Protein AF-W4VCB2-F1 (afdb_monomer_lite)

Sequence (272 aa):
MGNRLSDILKKWAQGALELLLFFPVVFAIGILLLPDFYVWFWIGSLLVSYLVGIIEGYFLRNGKKLLCVLSGLFISGVAAYAFAGINFKLIIIYAIYLLVLYRGILYTKLPLNKVFPETAYWYGFWIYFIAYFVFNFVHKLEPYVPLVSWMGVVIVAVYIFHANTLLIKSMVYSTNKKFISVSVIRHNRIAISVIFSIIFALSGISKLKHVSLWAAGSLLKLPGRLQILTDGGFLAGIIRRNFDGLPEDTSPAVHFPKIFNIIVITIICIAF

Foldseek 3Di:
DVVVVLLLLLQLLLLVLLCLLCVLVLLVLLLVQFDPVCSVVLSVVLSVLLSLLLVLLVVVVVVPVVVSVVVQLVVLQVSLCVTRNPDPSSVVSSVSSSVSSPLSSVSSVDPPCVSCPLVSLVVSLVSLVVSLVVLCVDPSSVVCSVVSVVSSLLSVLVNVLVVVVVVVVVVCVVVVPPDDDPVVNVVVNVVSVVVSVVVVVVVVVVVVVVVVVVVVVVVVCVVVVVVVVVDDCVVVPPVPPPDDDDDDDDDPDPPPPPVVVVVSVVSSVSND

pLDDT: mean 74.39, std 20.52, range [30.34, 96.75]

Radius of gyration: 25.88 Å; chains: 1; bounding box: 46×49×86 Å

Organism: NCBI:txid1294263

Structure (mmCIF, N/CA/C/O backbone):
data_AF-W4VCB2-F1
#
_entry.id   AF-W4VCB2-F1
#
loop_
_atom_site.group_PDB
_atom_site.id
_atom_site.type_symbol
_atom_site.label_atom_id
_atom_site.label_alt_id
_atom_site.label_comp_id
_atom_site.label_asym_id
_atom_site.label_entity_id
_atom_site.label_seq_id
_atom_site.pdbx_PDB_ins_code
_atom_site.Cartn_x
_atom_site.Cartn_y
_atom_site.Cartn_z
_atom_site.occupancy
_atom_site.B_iso_or_equiv
_atom_site.auth_seq_id
_atom_site.auth_comp_id
_atom_site.auth_asym_id
_atom_site.auth_atom_id
_atom_site.pdbx_PDB_model_num
ATOM 1 N N . MET A 1 1 ? -21.950 -13.601 13.711 1.00 46.75 1 MET A N 1
ATOM 2 C CA . MET A 1 1 ? -20.865 -13.698 12.700 1.00 46.75 1 MET A CA 1
ATOM 3 C C . MET A 1 1 ? -20.652 -12.397 11.910 1.00 46.75 1 MET A C 1
ATOM 5 O O . MET A 1 1 ? -19.497 -12.062 11.670 1.00 46.75 1 MET A O 1
ATOM 9 N N . GLY A 1 2 ? -21.703 -11.620 11.593 1.00 54.66 2 GLY A N 1
ATOM 10 C CA . GLY A 1 2 ? -21.612 -10.372 10.803 1.00 54.66 2 GLY A CA 1
ATOM 11 C C . GLY A 1 2 ? -20.629 -9.296 11.303 1.00 54.66 2 GLY A C 1
ATOM 12 O O . GLY A 1 2 ? -20.003 -8.628 10.488 1.00 54.66 2 GLY A O 1
ATOM 13 N N . ASN A 1 3 ? -20.389 -9.191 12.618 1.00 76.62 3 ASN A N 1
ATOM 14 C CA . ASN A 1 3 ? -19.433 -8.214 13.168 1.00 76.62 3 ASN A CA 1
ATOM 15 C C . ASN A 1 3 ? -17.956 -8.547 12.891 1.00 76.62 3 ASN A C 1
ATOM 17 O O . ASN A 1 3 ? -17.121 -7.653 12.947 1.00 76.62 3 ASN A O 1
ATOM 21 N N . ARG A 1 4 ? -17.605 -9.815 12.612 1.00 82.12 4 ARG A N 1
ATOM 22 C CA . ARG A 1 4 ? -16.205 -10.194 12.331 1.00 82.12 4 ARG A CA 1
ATOM 23 C C . ARG A 1 4 ? -15.824 -9.930 10.881 1.00 82.12 4 ARG A C 1
ATOM 25 O O . ARG A 1 4 ? -14.728 -9.450 10.630 1.00 82.12 4 ARG A O 1
ATOM 32 N N . LEU A 1 5 ? -16.731 -10.212 9.944 1.00 86.62 5 LEU A N 1
ATOM 33 C CA . LEU A 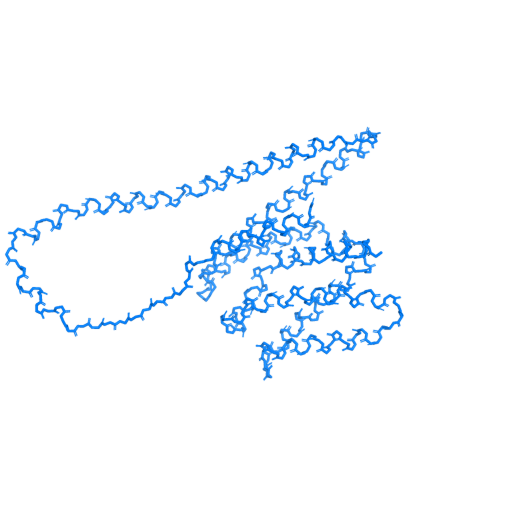1 5 ? -16.484 -9.973 8.523 1.00 86.62 5 LEU A CA 1
ATOM 34 C C . LEU A 1 5 ? -16.312 -8.477 8.242 1.00 86.62 5 LEU A C 1
ATOM 36 O O . LEU A 1 5 ? -15.370 -8.087 7.563 1.00 86.62 5 LEU A O 1
ATOM 40 N N . SER A 1 6 ? -17.172 -7.635 8.821 1.00 87.56 6 SER A N 1
ATOM 41 C CA . SER A 1 6 ? -17.056 -6.183 8.666 1.00 87.56 6 SER A CA 1
ATOM 42 C C . SER A 1 6 ? -15.777 -5.618 9.296 1.00 87.56 6 SER A C 1
ATOM 44 O O . SER A 1 6 ? -15.183 -4.705 8.731 1.00 87.56 6 SER A O 1
ATOM 46 N N . ASP A 1 7 ? -15.309 -6.173 10.418 1.00 88.94 7 ASP A N 1
ATOM 47 C CA . ASP A 1 7 ? -14.028 -5.796 11.035 1.00 88.94 7 ASP A CA 1
ATOM 48 C C . ASP A 1 7 ? -12.825 -6.203 10.164 1.00 88.94 7 ASP A C 1
ATOM 50 O O . ASP A 1 7 ? -11.922 -5.397 9.941 1.00 88.94 7 ASP A O 1
ATOM 54 N N . ILE A 1 8 ? -12.840 -7.418 9.599 1.00 91.25 8 ILE A N 1
ATOM 55 C CA . ILE A 1 8 ? -11.809 -7.882 8.656 1.00 91.25 8 ILE A CA 1
ATOM 56 C C . ILE A 1 8 ? -11.774 -6.985 7.417 1.00 91.25 8 ILE A C 1
ATOM 58 O O . ILE A 1 8 ? -10.699 -6.539 7.030 1.00 91.25 8 ILE A O 1
ATOM 62 N N . LEU A 1 9 ? -12.932 -6.676 6.827 1.00 91.50 9 LEU A N 1
ATOM 63 C CA . LEU A 1 9 ? -13.018 -5.825 5.637 1.00 91.50 9 LEU A CA 1
ATOM 64 C C . LEU A 1 9 ? -12.499 -4.410 5.903 1.00 91.50 9 LEU A C 1
ATOM 66 O O . LEU A 1 9 ? -11.749 -3.882 5.088 1.00 91.50 9 LEU A O 1
ATOM 70 N N . LYS A 1 10 ? -12.820 -3.819 7.060 1.00 90.00 10 LYS A N 1
ATOM 71 C CA . LYS A 1 10 ? -12.286 -2.505 7.456 1.00 90.00 10 LYS A CA 1
ATOM 72 C C . LYS A 1 10 ? -10.764 -2.521 7.584 1.00 90.00 10 LYS A C 1
ATOM 74 O O . LYS A 1 10 ? -10.095 -1.623 7.083 1.00 90.00 10 LYS A O 1
ATOM 79 N N . LYS A 1 11 ? -10.205 -3.551 8.223 1.00 91.62 11 LYS A N 1
ATOM 80 C CA . LYS A 1 11 ? -8.748 -3.718 8.365 1.00 91.62 11 LYS A CA 1
ATOM 81 C C . LYS A 1 11 ? -8.067 -3.989 7.029 1.00 91.62 11 LYS A C 1
ATOM 83 O O . LYS A 1 11 ? -6.976 -3.488 6.785 1.00 91.62 11 LYS A O 1
ATOM 88 N N . TRP A 1 12 ? -8.718 -4.743 6.151 1.00 93.19 12 TRP A N 1
ATOM 89 C CA . TRP A 1 12 ? -8.202 -5.028 4.820 1.00 93.19 12 TRP A CA 1
ATOM 90 C C . TRP A 1 12 ? -8.210 -3.784 3.927 1.00 93.19 12 TRP A C 1
ATOM 92 O O . TRP A 1 12 ? -7.209 -3.506 3.276 1.00 93.19 12 TRP A O 1
ATOM 102 N N . ALA A 1 13 ? -9.270 -2.972 3.978 1.00 91.12 13 ALA A N 1
ATOM 103 C CA . ALA A 1 13 ? -9.315 -1.670 3.313 1.00 91.12 13 ALA A CA 1
ATOM 104 C C . ALA A 1 13 ? -8.233 -0.716 3.844 1.00 91.12 13 ALA A C 1
ATOM 106 O O . ALA A 1 13 ? -7.607 -0.002 3.065 1.00 91.12 13 ALA A O 1
ATOM 107 N N . GLN A 1 14 ? -7.949 -0.754 5.150 1.00 90.94 14 GLN A N 1
ATOM 108 C CA . GLN A 1 14 ? -6.830 -0.011 5.729 1.00 90.94 14 GLN A CA 1
ATOM 109 C C . GLN A 1 14 ? -5.475 -0.499 5.190 1.00 90.94 14 GLN A C 1
ATOM 111 O O . GLN A 1 14 ? -4.626 0.323 4.857 1.00 90.94 14 GLN A O 1
ATOM 116 N N . GLY A 1 15 ? -5.281 -1.814 5.048 1.00 92.56 15 GLY A N 1
ATOM 117 C CA . GLY A 1 15 ? -4.097 -2.384 4.397 1.00 92.56 15 GLY A CA 1
ATOM 118 C C . GLY A 1 15 ? -3.977 -1.973 2.925 1.00 92.56 15 GLY A C 1
ATOM 119 O O . GLY A 1 15 ? -2.888 -1.642 2.467 1.00 92.56 15 GLY A O 1
ATOM 120 N N . ALA A 1 16 ? -5.096 -1.904 2.198 1.00 93.38 16 ALA A N 1
ATOM 121 C CA . ALA A 1 16 ? -5.130 -1.390 0.828 1.00 93.38 16 ALA A CA 1
ATOM 122 C C . ALA A 1 16 ? -4.722 0.089 0.759 1.00 93.38 16 ALA A C 1
ATOM 124 O O . ALA A 1 16 ? -3.981 0.485 -0.136 1.00 93.38 16 ALA A O 1
ATOM 125 N N . LEU A 1 17 ? -5.171 0.897 1.721 1.00 92.69 17 LEU A N 1
ATOM 126 C CA . LEU A 1 17 ? -4.801 2.306 1.838 1.00 92.69 17 LEU A CA 1
ATOM 127 C C . LEU A 1 17 ? -3.316 2.473 2.181 1.00 92.69 17 LEU A C 1
ATOM 129 O O . LEU A 1 17 ? -2.656 3.328 1.600 1.00 92.69 17 LEU A O 1
ATOM 133 N N . GLU A 1 18 ? -2.768 1.643 3.071 1.00 94.19 18 GLU A N 1
ATOM 134 C CA . GLU A 1 18 ? -1.331 1.618 3.362 1.00 94.19 18 GLU A CA 1
ATOM 135 C C . GLU A 1 18 ? -0.528 1.235 2.109 1.00 94.19 18 GLU A C 1
ATOM 137 O O . GLU A 1 18 ? 0.421 1.931 1.751 1.00 94.19 18 GLU A O 1
ATOM 142 N N . LEU A 1 19 ? -0.949 0.201 1.376 1.00 94.44 19 LEU A N 1
ATOM 143 C CA . LEU A 1 19 ? -0.313 -0.185 0.116 1.00 94.44 19 LEU A CA 1
ATOM 144 C C . LEU A 1 19 ? -0.399 0.930 -0.937 1.00 94.44 19 LEU A C 1
ATOM 146 O O . LEU A 1 19 ? 0.569 1.155 -1.657 1.00 94.44 19 LEU A O 1
ATOM 150 N N . LEU A 1 20 ? -1.517 1.660 -0.998 1.00 94.12 20 LEU A N 1
ATOM 151 C CA . LEU A 1 20 ? -1.681 2.828 -1.865 1.00 94.12 20 LEU A CA 1
ATOM 152 C C . LEU A 1 20 ? -0.745 3.973 -1.453 1.00 94.12 20 LEU A C 1
ATOM 154 O O . LEU A 1 20 ? -0.168 4.639 -2.309 1.00 94.12 20 LEU A O 1
ATOM 158 N N . LEU A 1 21 ? -0.553 4.193 -0.154 1.00 93.62 21 LEU A N 1
ATOM 159 C CA . LEU A 1 21 ? 0.351 5.214 0.375 1.00 93.62 21 LEU A CA 1
ATOM 160 C C . LEU A 1 21 ? 1.813 4.932 -0.013 1.00 93.62 21 LEU A C 1
ATOM 162 O O . LEU A 1 21 ? 2.542 5.842 -0.400 1.00 93.62 21 LEU A O 1
ATOM 166 N N . PHE A 1 22 ? 2.224 3.664 0.049 1.00 95.00 22 PHE A N 1
ATOM 167 C CA . PHE A 1 22 ? 3.564 3.207 -0.334 1.00 95.00 22 PHE A CA 1
ATOM 168 C C . PHE A 1 22 ? 3.659 2.751 -1.798 1.00 95.00 22 PHE A C 1
ATOM 170 O O . PHE A 1 22 ? 4.704 2.245 -2.218 1.00 95.00 22 PHE A O 1
ATOM 177 N N . PHE A 1 23 ? 2.601 2.956 -2.588 1.00 95.31 23 PHE A N 1
ATOM 178 C CA . PHE A 1 23 ? 2.495 2.457 -3.957 1.00 95.31 23 PHE A CA 1
ATOM 179 C C . PHE A 1 23 ? 3.692 2.830 -4.834 1.00 95.31 23 PHE A C 1
ATOM 181 O O . PHE A 1 23 ? 4.210 1.925 -5.477 1.00 95.31 23 PHE A O 1
ATOM 188 N N . PRO A 1 24 ? 4.209 4.076 -4.852 1.00 95.69 24 PRO A N 1
ATOM 189 C CA . PRO A 1 24 ? 5.309 4.424 -5.751 1.00 95.69 24 PRO A CA 1
ATOM 190 C C . PRO A 1 24 ? 6.584 3.618 -5.475 1.00 95.69 24 PRO A C 1
ATOM 192 O O . PRO A 1 24 ? 7.280 3.220 -6.404 1.00 95.69 24 PRO A O 1
ATOM 195 N N . VAL A 1 25 ? 6.865 3.335 -4.199 1.00 96.06 25 VAL A N 1
ATOM 196 C CA . VAL A 1 25 ? 8.044 2.565 -3.775 1.00 96.06 25 VAL A CA 1
ATOM 197 C C . VAL A 1 25 ? 7.865 1.099 -4.124 1.00 96.06 25 VAL A C 1
ATOM 199 O O . VAL A 1 25 ? 8.734 0.503 -4.757 1.00 96.06 25 VAL A O 1
ATOM 202 N N . VAL A 1 26 ? 6.724 0.525 -3.739 1.00 95.69 26 VAL A N 1
ATOM 203 C CA . VAL A 1 26 ? 6.399 -0.871 -4.038 1.00 95.69 26 VAL A CA 1
ATOM 204 C C . VAL A 1 26 ? 6.427 -1.070 -5.550 1.00 95.69 26 VAL A C 1
ATOM 206 O O . VAL A 1 26 ? 7.170 -1.905 -6.048 1.00 95.69 26 VAL A O 1
ATOM 209 N N . PHE A 1 27 ? 5.727 -0.232 -6.304 1.00 95.38 27 PHE A N 1
ATOM 210 C CA . PHE A 1 27 ? 5.652 -0.324 -7.754 1.00 95.38 27 PHE A CA 1
ATOM 211 C C . PHE A 1 27 ? 7.016 -0.192 -8.442 1.00 95.38 27 PHE A C 1
ATOM 213 O O . PHE A 1 27 ? 7.321 -0.993 -9.325 1.00 95.38 27 PHE A O 1
ATOM 220 N N . ALA A 1 28 ? 7.873 0.733 -7.994 1.00 95.25 28 ALA A N 1
ATOM 221 C CA . ALA A 1 28 ? 9.240 0.847 -8.500 1.00 95.25 28 ALA A CA 1
ATOM 222 C C . ALA A 1 28 ? 10.048 -0.440 -8.271 1.00 95.25 28 ALA A C 1
ATOM 224 O O . ALA A 1 28 ? 10.709 -0.920 -9.190 1.00 95.25 28 ALA A O 1
ATOM 225 N N . ILE A 1 29 ? 9.961 -1.041 -7.079 1.00 95.00 29 ILE A N 1
ATOM 226 C CA . ILE A 1 29 ? 10.619 -2.324 -6.781 1.00 95.00 29 ILE A CA 1
ATOM 227 C C . ILE A 1 29 ? 10.104 -3.420 -7.721 1.00 95.00 29 ILE A C 1
ATOM 229 O O . ILE A 1 29 ? 10.902 -4.187 -8.260 1.00 95.00 29 ILE A O 1
ATOM 233 N N . GLY A 1 30 ? 8.792 -3.465 -7.962 1.00 94.25 30 GLY A N 1
ATOM 234 C CA . GLY A 1 30 ? 8.171 -4.397 -8.900 1.00 94.25 30 GLY A CA 1
ATOM 235 C C . GLY A 1 30 ? 8.747 -4.270 -10.308 1.00 94.25 30 GLY A C 1
ATOM 236 O O . GLY A 1 30 ? 9.241 -5.254 -10.845 1.00 94.25 30 GLY A O 1
ATOM 237 N N . ILE A 1 31 ? 8.768 -3.062 -10.875 1.00 94.31 31 ILE A N 1
ATOM 238 C CA . ILE A 1 31 ? 9.294 -2.808 -12.230 1.00 94.31 31 ILE A CA 1
ATOM 239 C C . ILE A 1 31 ? 10.796 -3.117 -12.331 1.00 94.31 31 ILE A C 1
ATOM 241 O O . ILE A 1 31 ? 11.288 -3.572 -13.367 1.00 94.31 31 ILE A O 1
ATOM 245 N N . LEU A 1 32 ? 11.571 -2.851 -11.278 1.00 93.19 32 LEU A N 1
ATOM 246 C CA . LEU A 1 32 ? 13.019 -3.065 -11.300 1.00 93.19 32 LEU A CA 1
ATOM 247 C C . LEU A 1 32 ? 13.400 -4.540 -11.127 1.00 93.19 32 LEU A C 1
ATOM 249 O O . LEU A 1 32 ? 14.373 -4.993 -11.734 1.00 93.19 32 LEU A O 1
ATOM 253 N N . LEU A 1 33 ? 12.652 -5.298 -10.322 1.00 93.62 33 LEU A N 1
ATOM 254 C CA . LEU A 1 33 ? 12.989 -6.684 -9.996 1.00 93.62 33 LEU A CA 1
ATOM 255 C C . LEU A 1 33 ? 12.247 -7.708 -10.858 1.00 93.62 33 LEU A C 1
ATOM 257 O O . LEU A 1 33 ? 12.833 -8.745 -11.184 1.00 93.62 33 LEU A O 1
ATOM 261 N N . LEU A 1 34 ? 11.001 -7.444 -11.237 1.00 92.81 34 LEU A N 1
ATOM 262 C CA . LEU A 1 34 ? 10.134 -8.396 -11.928 1.00 92.81 34 LEU A CA 1
ATOM 263 C C . LEU A 1 34 ? 9.981 -8.052 -13.417 1.00 92.81 34 LEU A C 1
ATOM 265 O O . LEU A 1 34 ? 10.160 -6.899 -13.808 1.00 92.81 34 LEU A O 1
ATOM 269 N N . PRO A 1 35 ? 9.650 -9.041 -14.265 1.00 89.69 35 PRO A N 1
ATOM 270 C CA . PRO A 1 35 ? 9.205 -8.769 -15.628 1.00 89.69 35 PRO A CA 1
ATOM 271 C C . PRO A 1 35 ? 7.878 -7.994 -15.621 1.00 89.69 35 PRO A C 1
ATOM 273 O O . PRO A 1 35 ? 7.018 -8.262 -14.777 1.00 89.69 35 PRO A O 1
ATOM 276 N N . ASP A 1 36 ? 7.688 -7.090 -16.587 1.00 84.56 36 ASP A N 1
ATOM 277 C CA . ASP A 1 36 ? 6.589 -6.107 -16.604 1.00 84.56 36 ASP A CA 1
ATOM 278 C C . ASP A 1 36 ? 5.191 -6.736 -16.450 1.00 84.56 36 ASP A C 1
ATOM 280 O O . ASP A 1 36 ? 4.330 -6.201 -15.751 1.00 84.56 36 ASP A O 1
ATOM 284 N N . PHE A 1 37 ? 4.981 -7.927 -17.021 1.00 85.12 37 PHE A N 1
ATOM 285 C CA . PHE A 1 37 ? 3.715 -8.660 -16.925 1.00 85.12 37 PHE A CA 1
ATOM 286 C C . PHE A 1 37 ? 3.334 -9.049 -15.484 1.00 85.12 37 PHE A C 1
ATOM 288 O O . PHE A 1 37 ? 2.157 -9.045 -15.123 1.00 85.12 37 PHE A O 1
ATOM 295 N N . TYR A 1 38 ? 4.314 -9.362 -14.632 1.00 91.94 38 TYR A N 1
ATOM 296 C CA . TYR A 1 38 ? 4.066 -9.886 -13.286 1.00 91.94 38 TYR A CA 1
ATOM 297 C C . TYR A 1 38 ? 3.860 -8.803 -12.226 1.00 91.94 38 TYR A C 1
ATOM 299 O O . TYR A 1 38 ? 3.400 -9.116 -11.128 1.00 91.94 38 TYR A O 1
ATOM 307 N N . VAL A 1 39 ? 4.159 -7.536 -12.528 1.00 93.31 39 VAL A N 1
ATOM 308 C CA . VAL A 1 39 ? 4.128 -6.442 -11.542 1.00 93.31 39 VAL A CA 1
ATOM 309 C C . VAL A 1 39 ? 2.731 -6.262 -10.942 1.00 93.31 39 VAL A C 1
ATOM 311 O O . VAL A 1 39 ? 2.586 -6.120 -9.729 1.00 93.31 39 VAL A O 1
ATOM 314 N N . TRP A 1 40 ? 1.687 -6.332 -11.768 1.00 93.12 40 TRP A N 1
ATOM 315 C CA . TRP A 1 40 ? 0.303 -6.196 -11.307 1.00 93.12 40 TRP A CA 1
ATOM 316 C C . TRP A 1 40 ? -0.156 -7.377 -10.456 1.00 93.12 40 TRP A C 1
ATOM 318 O O . TRP A 1 40 ? -0.794 -7.177 -9.421 1.00 93.12 40 TRP A O 1
ATOM 328 N N . PHE A 1 41 ? 0.211 -8.599 -10.852 1.00 95.00 41 PHE A N 1
ATOM 329 C CA . PHE A 1 41 ? -0.056 -9.798 -10.058 1.00 95.00 41 PHE A CA 1
ATOM 330 C C . PHE A 1 41 ? 0.660 -9.746 -8.712 1.00 95.00 41 PHE A C 1
ATOM 332 O O . PHE A 1 41 ? 0.082 -10.142 -7.704 1.00 95.00 41 PHE A O 1
ATOM 339 N N . TRP A 1 42 ? 1.875 -9.200 -8.685 1.00 95.44 42 TRP A N 1
ATOM 340 C CA . TRP A 1 42 ? 2.645 -9.008 -7.466 1.00 95.44 42 TRP A CA 1
ATOM 341 C C . TRP A 1 42 ? 2.025 -7.954 -6.537 1.00 95.44 42 TRP A C 1
ATOM 343 O O . TRP A 1 42 ? 1.890 -8.191 -5.342 1.00 95.44 42 TRP A O 1
ATOM 353 N N . ILE A 1 43 ? 1.553 -6.815 -7.050 1.00 94.88 43 ILE A N 1
ATOM 354 C CA . ILE A 1 43 ? 0.813 -5.849 -6.214 1.00 94.88 43 ILE A CA 1
ATOM 355 C C . ILE A 1 43 ? -0.476 -6.480 -5.669 1.00 94.88 43 ILE A C 1
ATOM 357 O O . ILE A 1 43 ? -0.796 -6.330 -4.487 1.00 94.88 43 ILE A O 1
ATOM 361 N N . GLY A 1 44 ? -1.208 -7.205 -6.518 1.00 95.44 44 GLY A N 1
ATOM 362 C CA . GLY A 1 44 ? -2.425 -7.908 -6.123 1.00 95.44 44 GLY A CA 1
ATOM 363 C C . GLY A 1 44 ? -2.170 -8.943 -5.027 1.00 95.44 44 GLY A C 1
ATOM 364 O O . GLY A 1 44 ? -2.923 -9.012 -4.056 1.00 95.44 44 GLY A O 1
ATOM 365 N N . SER A 1 45 ? -1.080 -9.705 -5.122 1.00 96.12 45 SER A N 1
ATOM 366 C CA . SER A 1 45 ? -0.724 -10.690 -4.103 1.00 96.12 45 SER A CA 1
ATOM 367 C C . SER A 1 45 ? -0.297 -10.047 -2.787 1.00 96.12 45 SER A C 1
ATOM 369 O O . SER A 1 45 ? -0.642 -10.597 -1.746 1.00 96.12 45 SER A O 1
ATOM 371 N N . LEU A 1 46 ? 0.345 -8.871 -2.780 1.00 96.12 46 LEU A N 1
ATOM 372 C CA . LEU A 1 46 ? 0.613 -8.133 -1.534 1.00 96.12 46 LEU A CA 1
ATOM 373 C C . LEU A 1 46 ? -0.689 -7.774 -0.801 1.00 96.12 46 LEU A C 1
ATOM 375 O O . LEU A 1 46 ? -0.778 -7.909 0.421 1.00 96.12 46 LEU A O 1
ATOM 379 N N . LEU A 1 47 ? -1.730 -7.376 -1.536 1.00 95.75 47 LEU A N 1
ATOM 380 C CA . LEU A 1 47 ? -3.041 -7.099 -0.947 1.00 95.75 47 LEU A CA 1
ATOM 381 C C . LEU A 1 47 ? -3.695 -8.366 -0.365 1.00 95.75 47 LEU A C 1
ATOM 383 O O . LEU A 1 47 ? -4.345 -8.309 0.684 1.00 95.75 47 LEU A O 1
ATOM 387 N N . VAL A 1 48 ? -3.497 -9.519 -1.007 1.00 95.88 48 VAL A N 1
ATOM 388 C CA . VAL A 1 48 ? -3.921 -10.822 -0.470 1.00 95.88 48 VAL A CA 1
ATOM 389 C C . VAL A 1 48 ? -3.098 -11.195 0.767 1.00 95.88 48 VAL A C 1
ATOM 391 O O . VAL A 1 48 ? -3.662 -11.668 1.750 1.00 95.88 48 VAL A O 1
ATOM 394 N N . SER A 1 49 ? -1.794 -10.918 0.789 1.00 95.38 49 SER A N 1
ATOM 395 C CA . SER A 1 49 ? -0.934 -11.160 1.954 1.00 95.38 49 SER A CA 1
ATOM 396 C C . SER A 1 49 ? -1.348 -10.336 3.173 1.00 95.38 49 SER A C 1
ATOM 398 O O . SER A 1 49 ? -1.299 -10.851 4.289 1.00 95.38 49 SER A O 1
ATOM 400 N N . TYR A 1 50 ? -1.842 -9.107 2.985 1.00 94.94 50 TYR A N 1
ATOM 401 C CA . TYR A 1 50 ? -2.487 -8.347 4.062 1.00 94.94 50 TYR A CA 1
ATOM 402 C C . TYR A 1 50 ? -3.693 -9.093 4.642 1.00 94.94 50 TYR A C 1
ATOM 404 O O . TYR A 1 50 ? -3.819 -9.201 5.862 1.00 94.94 50 TYR A O 1
ATOM 412 N N . LEU A 1 51 ? -4.570 -9.625 3.784 1.00 94.88 51 LEU A N 1
ATOM 413 C CA . LEU A 1 51 ? -5.748 -10.381 4.215 1.00 94.88 51 LEU A CA 1
ATOM 414 C C . LEU A 1 51 ? -5.351 -11.647 4.984 1.00 94.88 51 LEU A C 1
ATOM 416 O O . LEU A 1 51 ? -5.904 -11.916 6.050 1.00 94.88 51 LEU A O 1
ATOM 420 N N . VAL A 1 52 ? -4.361 -12.384 4.479 1.00 95.06 52 VAL A N 1
ATOM 421 C CA . VAL A 1 52 ? -3.798 -13.567 5.144 1.00 95.06 52 VAL A CA 1
ATOM 422 C C . VAL A 1 52 ? -3.242 -13.192 6.517 1.00 95.06 52 VAL A C 1
ATOM 424 O O . VAL A 1 52 ? -3.620 -13.813 7.506 1.00 95.06 52 VAL A O 1
ATOM 427 N N . GLY A 1 53 ? -2.437 -12.130 6.610 1.00 94.38 53 GLY A N 1
ATOM 428 C CA . GLY A 1 53 ? -1.892 -11.650 7.881 1.00 94.38 53 GLY A CA 1
ATOM 429 C C . GLY A 1 53 ? -2.978 -11.235 8.879 1.00 94.38 53 GLY A C 1
ATOM 430 O O . GLY A 1 53 ? -2.883 -11.544 10.066 1.00 94.38 53 GLY A O 1
ATOM 431 N N . ILE A 1 54 ? -4.060 -10.600 8.418 1.00 93.38 54 ILE A N 1
ATOM 432 C CA . ILE A 1 54 ? -5.218 -10.279 9.268 1.00 93.38 54 ILE A CA 1
ATOM 433 C C . ILE A 1 54 ? -5.863 -11.568 9.795 1.00 93.38 54 ILE A C 1
ATOM 435 O O . ILE A 1 54 ? -6.127 -11.675 10.993 1.00 93.38 54 ILE A O 1
ATOM 439 N N . ILE A 1 55 ? -6.089 -12.564 8.935 1.00 92.31 55 ILE A N 1
ATOM 440 C CA . ILE A 1 55 ? -6.673 -13.858 9.315 1.00 92.31 55 ILE A CA 1
ATOM 441 C C . ILE A 1 55 ? -5.778 -14.579 10.335 1.00 92.31 55 ILE A C 1
ATOM 443 O O . ILE A 1 55 ? -6.257 -14.975 11.403 1.00 92.31 55 ILE A O 1
ATOM 447 N N . GLU A 1 56 ? -4.476 -14.682 10.068 1.00 91.50 56 GLU A N 1
ATOM 448 C CA . GLU A 1 56 ? -3.487 -15.244 10.997 1.00 91.50 56 GLU A CA 1
ATOM 449 C C . GLU A 1 56 ? -3.458 -14.482 12.324 1.00 91.50 56 GLU A C 1
ATOM 451 O O . GLU A 1 56 ? -3.372 -15.084 13.396 1.00 91.50 56 GLU A O 1
ATOM 456 N N . GLY A 1 57 ? -3.624 -13.161 12.284 1.00 89.88 57 GLY A N 1
ATOM 457 C CA . GLY A 1 57 ? -3.739 -12.312 13.460 1.00 89.88 57 GLY A CA 1
ATOM 458 C C . GLY A 1 57 ? -4.892 -12.701 14.392 1.00 89.88 57 GLY A C 1
ATOM 459 O O . GLY A 1 57 ? -4.750 -12.563 15.610 1.00 89.88 57 GLY A O 1
ATOM 460 N N . TYR A 1 58 ? -6.012 -13.213 13.871 1.00 88.25 58 TYR A N 1
ATOM 461 C CA . TYR A 1 58 ? -7.091 -13.757 14.706 1.00 88.25 58 TYR A CA 1
ATOM 462 C C . TYR A 1 58 ? -6.740 -15.136 15.270 1.00 88.25 58 TYR A C 1
ATOM 464 O O . TYR A 1 58 ? -7.028 -15.402 16.438 1.00 88.25 58 TYR A O 1
ATOM 472 N N . PHE A 1 59 ? -6.083 -15.999 14.491 1.00 85.75 59 PHE A N 1
ATOM 473 C CA . PHE A 1 59 ? -5.644 -17.318 14.962 1.00 85.75 59 PHE A CA 1
ATOM 474 C C . PHE A 1 59 ? -4.555 -17.232 16.040 1.00 85.75 59 PHE A C 1
ATOM 476 O O . PHE A 1 59 ? -4.576 -18.004 17.000 1.00 85.75 59 PHE A O 1
ATOM 483 N N . LEU A 1 60 ? -3.666 -16.240 15.953 1.00 83.56 60 LEU A N 1
ATOM 484 C CA . LEU A 1 60 ? -2.640 -15.934 16.955 1.00 83.56 60 LEU A CA 1
ATOM 485 C C . LEU A 1 60 ? -3.228 -15.641 18.337 1.00 83.56 60 LEU A C 1
ATOM 487 O O . LEU A 1 60 ? -2.614 -15.968 19.356 1.00 83.56 60 LEU A O 1
ATOM 491 N N . ARG A 1 61 ? -4.424 -15.047 18.382 1.00 75.44 61 ARG A N 1
ATOM 492 C CA . ARG A 1 61 ? -5.139 -14.766 19.631 1.00 75.44 61 ARG A CA 1
ATOM 493 C C . ARG A 1 61 ? -5.618 -16.043 20.326 1.00 75.44 61 ARG A C 1
ATOM 495 O O . ARG A 1 61 ? -5.746 -16.045 21.544 1.00 75.44 61 ARG A O 1
ATOM 502 N N . ASN A 1 62 ? -5.789 -17.134 19.579 1.00 76.56 62 ASN A N 1
ATOM 503 C CA . ASN A 1 62 ? -6.216 -18.440 20.091 1.00 76.56 62 ASN A CA 1
ATOM 504 C C . ASN A 1 62 ? -5.043 -19.310 20.598 1.00 76.56 62 ASN A C 1
ATOM 506 O O . ASN A 1 62 ? -5.190 -20.521 20.727 1.00 76.56 62 ASN A O 1
ATOM 510 N N . GLY A 1 63 ? -3.862 -18.727 20.842 1.00 76.50 63 GLY A N 1
ATOM 511 C CA . GLY A 1 63 ? -2.724 -19.413 21.474 1.00 76.50 63 GLY A CA 1
ATOM 512 C C . GLY A 1 63 ? -1.812 -20.209 20.531 1.00 76.50 63 GLY A C 1
ATOM 513 O O . GLY A 1 63 ? -0.726 -20.614 20.940 1.00 76.50 63 GLY A O 1
ATOM 514 N N . LYS A 1 64 ? -2.164 -20.368 19.249 1.00 83.06 64 LYS A N 1
ATOM 515 C CA . LYS A 1 64 ? -1.373 -21.120 18.249 1.00 83.06 64 LYS A CA 1
ATOM 516 C C . LYS A 1 64 ? -0.230 -20.293 17.637 1.00 83.06 64 LYS A C 1
ATOM 518 O O . LYS A 1 64 ? -0.121 -20.172 16.418 1.00 83.06 64 LYS A O 1
ATOM 523 N N . LYS A 1 65 ? 0.620 -19.696 18.482 1.00 85.25 65 LYS A N 1
ATOM 524 C CA . LYS A 1 65 ? 1.647 -18.727 18.051 1.00 85.25 65 LYS A CA 1
ATOM 525 C C . LYS A 1 65 ? 2.674 -19.312 17.087 1.00 85.25 65 LYS A C 1
ATOM 527 O O . LYS A 1 65 ? 2.924 -18.709 16.050 1.00 85.25 65 LYS A O 1
ATOM 532 N N . LEU A 1 66 ? 3.220 -20.485 17.407 1.00 85.25 66 LEU A N 1
ATOM 533 C CA . LEU A 1 66 ? 4.241 -21.129 16.581 1.00 85.25 66 LEU A CA 1
ATOM 534 C C . LEU A 1 66 ? 3.702 -21.485 15.189 1.00 85.25 66 LEU A C 1
ATOM 536 O O . LEU A 1 66 ? 4.348 -21.187 14.192 1.00 85.25 66 LEU A O 1
ATOM 540 N N . LEU A 1 67 ? 2.489 -22.045 15.124 1.00 86.62 67 LEU A N 1
ATOM 541 C CA . LEU A 1 67 ? 1.861 -22.433 13.860 1.00 86.62 67 LEU A CA 1
ATOM 542 C C . LEU A 1 67 ? 1.648 -21.228 12.935 1.00 86.62 67 LEU A C 1
ATOM 544 O O . LEU A 1 67 ? 1.928 -21.335 11.750 1.00 86.62 67 LEU A O 1
ATOM 548 N N . CYS A 1 68 ? 1.218 -20.085 13.479 1.00 86.81 68 CYS A N 1
ATOM 549 C CA . CYS A 1 68 ? 1.010 -18.872 12.683 1.00 86.81 68 CYS A CA 1
ATOM 550 C C . CYS A 1 68 ? 2.328 -18.258 12.186 1.00 86.81 68 CYS A C 1
ATOM 552 O O . CYS A 1 68 ? 2.383 -17.708 11.095 1.00 86.81 68 CYS A O 1
ATOM 554 N N . VAL A 1 69 ? 3.408 -18.343 12.972 1.00 88.31 69 VAL A N 1
ATOM 555 C CA . VAL A 1 69 ? 4.729 -17.874 12.519 1.00 88.31 69 VAL A CA 1
ATOM 556 C C . VAL A 1 69 ? 5.257 -18.772 11.401 1.00 88.31 69 VAL A C 1
ATOM 558 O O . VAL A 1 69 ? 5.729 -18.269 10.385 1.00 88.31 69 VAL A O 1
ATOM 561 N N . LEU A 1 70 ? 5.144 -20.094 11.558 1.00 92.06 70 LEU A N 1
ATOM 562 C CA . LEU A 1 70 ? 5.577 -21.050 10.538 1.00 92.06 70 LEU A CA 1
ATOM 563 C C . LEU A 1 70 ? 4.745 -20.934 9.255 1.00 92.06 70 LEU A C 1
ATOM 565 O O . LEU A 1 70 ? 5.321 -20.949 8.169 1.00 92.06 70 LEU A O 1
ATOM 569 N N . SER A 1 71 ? 3.422 -20.762 9.359 1.00 92.31 71 SER A N 1
ATOM 570 C CA . SER A 1 71 ? 2.567 -20.537 8.190 1.00 92.31 71 SER A CA 1
ATOM 571 C C . SER A 1 71 ? 2.895 -19.219 7.496 1.00 92.31 71 SER A C 1
ATOM 573 O O . SER A 1 71 ? 3.046 -19.216 6.279 1.00 92.31 71 SER A O 1
ATOM 575 N N . GLY A 1 72 ? 3.112 -18.132 8.241 1.00 91.56 72 GLY A N 1
ATOM 576 C CA . GLY A 1 72 ? 3.463 -16.836 7.662 1.00 91.56 72 GLY A CA 1
ATOM 577 C C . GLY A 1 72 ? 4.807 -16.847 6.924 1.00 91.56 72 GLY A C 1
ATOM 578 O O . GLY A 1 72 ? 4.910 -16.296 5.823 1.00 91.56 72 GLY A O 1
ATOM 579 N N . LEU A 1 73 ? 5.820 -17.528 7.479 1.00 94.38 73 LEU A N 1
ATOM 580 C CA . LEU A 1 73 ? 7.113 -17.750 6.815 1.00 94.38 73 LEU A CA 1
ATOM 581 C C . LEU A 1 73 ? 6.939 -18.587 5.543 1.00 94.38 73 LEU A C 1
ATOM 583 O O . LEU A 1 73 ? 7.437 -18.214 4.483 1.00 94.38 73 LEU A O 1
ATOM 587 N N . PHE A 1 74 ? 6.188 -19.687 5.630 1.00 95.94 74 PHE A N 1
ATOM 588 C CA . PHE A 1 74 ? 5.955 -20.574 4.495 1.00 95.94 74 PHE A CA 1
ATOM 589 C C . PHE A 1 74 ? 5.194 -19.871 3.363 1.00 95.94 74 PHE A C 1
ATOM 591 O O . PHE A 1 74 ? 5.652 -19.876 2.224 1.00 95.94 74 PHE A O 1
ATOM 598 N N . ILE A 1 75 ? 4.078 -19.202 3.669 1.00 94.88 75 ILE A N 1
ATOM 599 C CA . ILE A 1 75 ? 3.250 -18.485 2.688 1.00 94.88 75 ILE A CA 1
ATOM 600 C C . ILE A 1 75 ? 4.052 -17.368 2.017 1.00 94.88 75 ILE A C 1
ATOM 602 O O . ILE A 1 75 ? 4.038 -17.259 0.792 1.00 94.88 75 ILE A O 1
ATOM 606 N N . SER A 1 76 ? 4.792 -16.572 2.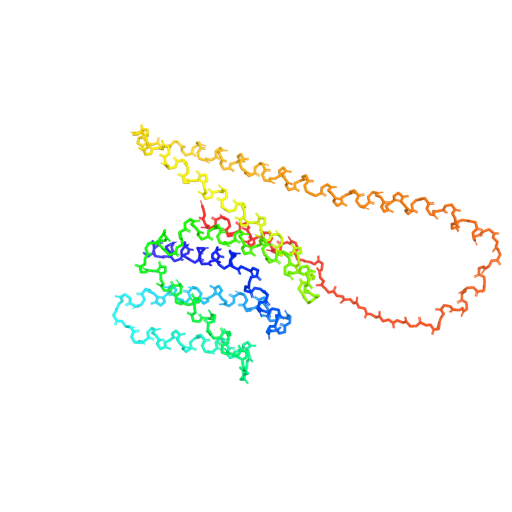795 1.00 95.25 76 SER A N 1
ATOM 607 C CA . SER A 1 76 ? 5.655 -15.521 2.241 1.00 95.25 76 SER A CA 1
ATOM 608 C C . SER A 1 76 ? 6.751 -16.106 1.351 1.00 95.25 76 SER A C 1
ATOM 610 O O . SER A 1 76 ? 7.077 -15.524 0.319 1.00 95.25 76 SER A O 1
ATOM 612 N N . GLY A 1 77 ? 7.301 -17.268 1.720 1.00 95.19 77 GLY A N 1
ATOM 613 C CA . GLY A 1 77 ? 8.370 -17.945 0.986 1.00 95.19 77 GLY A CA 1
ATOM 614 C C . GLY A 1 77 ? 7.887 -18.484 -0.350 1.00 95.19 77 GLY A C 1
ATOM 615 O O . GLY A 1 77 ? 8.502 -18.217 -1.380 1.00 95.19 77 GLY A O 1
ATOM 616 N N . VAL A 1 78 ? 6.740 -19.166 -0.347 1.00 96.38 78 VAL A N 1
ATOM 617 C CA . VAL A 1 78 ? 6.081 -19.665 -1.560 1.00 96.38 78 VAL A CA 1
ATOM 618 C C . VAL A 1 78 ? 5.708 -18.507 -2.484 1.00 96.38 78 VAL A C 1
ATOM 620 O O . VAL A 1 78 ? 6.001 -18.561 -3.677 1.00 96.38 78 VAL A O 1
ATOM 623 N N . ALA A 1 79 ? 5.123 -17.433 -1.943 1.00 94.75 79 ALA A N 1
ATOM 624 C CA . ALA A 1 79 ? 4.775 -16.256 -2.731 1.00 94.75 79 ALA A CA 1
ATOM 625 C C . ALA A 1 79 ? 6.022 -15.597 -3.339 1.00 94.75 79 ALA A C 1
ATOM 627 O O . ALA A 1 79 ? 6.043 -15.300 -4.529 1.00 94.75 79 ALA A O 1
ATOM 628 N N . ALA A 1 80 ? 7.093 -15.412 -2.565 1.00 95.50 80 ALA A N 1
ATOM 629 C CA . ALA A 1 80 ? 8.330 -14.829 -3.072 1.00 95.50 80 ALA A CA 1
ATOM 630 C C . ALA A 1 80 ? 8.989 -15.701 -4.149 1.00 95.50 80 ALA A C 1
ATOM 632 O O . ALA A 1 80 ? 9.421 -15.179 -5.177 1.00 95.50 80 ALA A O 1
ATOM 633 N N . TYR A 1 81 ? 9.014 -17.020 -3.945 1.00 95.25 81 TYR A N 1
ATOM 634 C CA . TYR A 1 81 ? 9.539 -17.981 -4.912 1.00 95.25 81 TYR A CA 1
ATOM 635 C C . TYR A 1 81 ? 8.768 -17.939 -6.233 1.00 95.25 81 TYR A C 1
ATOM 637 O O . TYR A 1 81 ? 9.391 -17.913 -7.293 1.00 95.25 81 TYR A O 1
ATOM 645 N N . ALA A 1 82 ? 7.436 -17.847 -6.180 1.00 94.38 82 ALA A N 1
ATOM 646 C CA . ALA A 1 82 ? 6.587 -17.794 -7.368 1.00 94.38 82 ALA A CA 1
ATOM 647 C C . ALA A 1 82 ? 6.893 -16.594 -8.284 1.00 94.38 82 ALA A C 1
ATOM 649 O O . ALA A 1 82 ? 6.777 -16.714 -9.500 1.00 94.38 82 ALA A O 1
ATOM 650 N N . PHE A 1 83 ? 7.305 -15.452 -7.721 1.00 92.69 83 PHE A N 1
ATOM 651 C CA . PHE A 1 83 ? 7.622 -14.249 -8.501 1.00 92.69 83 PHE A CA 1
ATOM 652 C C . PHE A 1 83 ? 9.111 -14.107 -8.842 1.00 92.69 83 PHE A C 1
ATOM 654 O O . PHE A 1 83 ? 9.450 -13.617 -9.917 1.00 92.69 83 PHE A O 1
ATOM 661 N N . ALA A 1 84 ? 10.011 -14.492 -7.934 1.00 91.44 84 ALA A N 1
ATOM 662 C CA . ALA A 1 84 ? 11.444 -14.212 -8.053 1.00 91.44 84 ALA A CA 1
ATOM 663 C C . ALA A 1 84 ? 12.289 -15.409 -8.528 1.00 91.44 84 ALA A C 1
ATOM 665 O O . ALA A 1 84 ? 13.424 -15.218 -8.984 1.00 91.44 84 ALA A O 1
ATOM 666 N N . GLY A 1 85 ? 11.774 -16.635 -8.380 1.00 91.25 85 GLY A N 1
ATOM 667 C CA . GLY A 1 85 ? 12.562 -17.864 -8.481 1.00 91.25 85 GLY A CA 1
ATOM 668 C C . GLY A 1 85 ? 13.691 -17.933 -7.442 1.00 91.25 85 GLY A C 1
ATOM 669 O O . GLY A 1 85 ? 13.699 -17.200 -6.453 1.00 91.25 85 GLY A O 1
ATOM 670 N N . ILE A 1 86 ? 14.679 -18.804 -7.668 1.00 90.75 86 ILE A N 1
ATOM 671 C CA . ILE A 1 86 ? 15.879 -18.912 -6.817 1.00 90.75 86 ILE A CA 1
ATOM 672 C C . ILE A 1 86 ? 16.926 -17.905 -7.300 1.00 90.75 86 ILE A C 1
ATOM 674 O O . ILE A 1 86 ? 17.825 -18.245 -8.058 1.00 90.75 86 ILE A O 1
ATOM 678 N N . ASN A 1 87 ? 16.784 -16.646 -6.888 1.00 92.00 87 ASN A N 1
ATOM 679 C CA . ASN A 1 87 ? 17.698 -15.554 -7.238 1.00 92.00 87 ASN A CA 1
ATOM 680 C C . ASN A 1 87 ? 17.882 -14.598 -6.056 1.00 92.00 87 ASN A C 1
ATOM 682 O O . ASN A 1 87 ? 17.078 -14.599 -5.131 1.00 92.00 87 ASN A O 1
ATOM 686 N N . PHE A 1 88 ? 18.865 -13.693 -6.112 1.00 91.38 88 PHE A N 1
ATOM 687 C CA . PHE A 1 88 ? 19.045 -12.662 -5.072 1.00 91.38 88 PHE A CA 1
ATOM 688 C C . PHE A 1 88 ? 17.777 -11.808 -4.846 1.00 91.38 88 PHE A C 1
ATOM 690 O O . PHE A 1 88 ? 17.495 -11.377 -3.729 1.00 91.38 88 PHE A O 1
ATOM 697 N N . LYS A 1 89 ? 16.966 -11.625 -5.899 1.00 93.06 89 LYS A N 1
ATOM 698 C CA . LYS A 1 89 ? 15.666 -10.935 -5.863 1.00 93.06 89 LYS A CA 1
ATOM 699 C C . LYS A 1 89 ? 14.675 -11.583 -4.888 1.00 93.06 89 LYS A C 1
ATOM 701 O O . LYS A 1 89 ? 13.842 -10.879 -4.320 1.00 93.06 89 LYS A O 1
ATOM 706 N N . LEU A 1 90 ? 14.793 -12.898 -4.668 1.00 93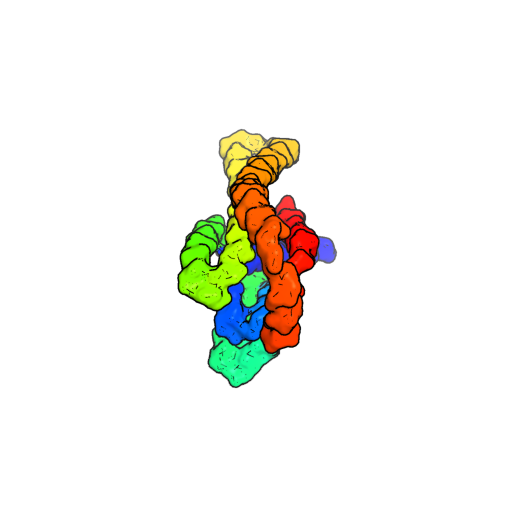.94 90 LEU A N 1
ATOM 707 C CA . LEU A 1 90 ? 13.968 -13.666 -3.736 1.00 93.94 90 LEU A CA 1
ATOM 708 C C . LEU A 1 90 ? 14.044 -13.085 -2.332 1.00 93.94 90 LEU A C 1
ATOM 710 O O . LEU A 1 90 ? 13.013 -12.921 -1.700 1.00 93.94 90 LEU A O 1
ATOM 714 N N . ILE A 1 91 ? 15.245 -12.731 -1.867 1.00 95.44 91 ILE A N 1
ATOM 715 C CA . ILE A 1 91 ? 15.465 -12.223 -0.508 1.00 95.44 91 ILE A CA 1
ATOM 716 C C . ILE A 1 91 ? 14.705 -10.908 -0.306 1.00 95.44 91 ILE A C 1
ATOM 718 O O . ILE A 1 91 ? 14.027 -10.734 0.704 1.00 95.44 91 ILE A O 1
ATOM 722 N N . ILE A 1 92 ? 14.768 -10.009 -1.293 1.00 95.56 92 ILE A N 1
ATOM 723 C CA . ILE A 1 92 ? 14.092 -8.708 -1.241 1.00 95.56 92 ILE A CA 1
ATOM 724 C C . ILE A 1 92 ? 12.572 -8.899 -1.256 1.00 95.56 92 ILE A C 1
ATOM 726 O O . ILE A 1 92 ? 11.867 -8.363 -0.403 1.00 95.56 92 ILE A O 1
ATOM 730 N N . ILE A 1 93 ? 12.059 -9.695 -2.197 1.00 95.50 93 ILE A N 1
ATOM 731 C CA . ILE A 1 93 ? 10.617 -9.929 -2.339 1.00 95.50 93 ILE A CA 1
ATOM 732 C C . ILE A 1 93 ? 10.063 -10.672 -1.117 1.00 95.50 93 ILE A C 1
ATOM 734 O O . ILE A 1 93 ? 8.996 -10.324 -0.616 1.00 95.50 93 ILE A O 1
ATOM 738 N N . TYR A 1 94 ? 10.809 -11.639 -0.587 1.00 96.38 94 TYR A N 1
ATOM 739 C CA . TYR A 1 94 ? 10.468 -12.356 0.637 1.00 96.38 94 TYR A CA 1
ATOM 740 C C . TYR A 1 94 ? 10.389 -11.423 1.846 1.00 96.38 94 TYR A C 1
ATOM 742 O O . TYR A 1 94 ? 9.411 -11.473 2.591 1.00 96.38 94 TYR A O 1
ATOM 750 N N . ALA A 1 95 ? 11.360 -10.518 2.009 1.00 96.69 95 ALA A N 1
ATOM 751 C CA . ALA A 1 95 ? 11.335 -9.522 3.076 1.00 96.69 95 ALA A CA 1
ATOM 752 C C . ALA A 1 95 ? 10.101 -8.607 2.985 1.00 96.69 95 ALA A C 1
ATOM 754 O O . ALA A 1 95 ? 9.481 -8.312 4.008 1.00 96.69 95 ALA A O 1
ATOM 755 N N . ILE A 1 96 ? 9.699 -8.206 1.772 1.00 96.62 96 ILE A N 1
ATOM 756 C CA . ILE A 1 96 ? 8.488 -7.401 1.551 1.00 96.62 96 ILE A CA 1
ATOM 757 C C . ILE A 1 96 ? 7.231 -8.183 1.946 1.00 96.62 96 ILE A C 1
ATOM 759 O O . ILE A 1 96 ? 6.398 -7.650 2.679 1.00 96.62 96 ILE A O 1
ATOM 763 N N . TYR A 1 97 ? 7.099 -9.444 1.522 1.00 96.75 97 TYR A N 1
ATOM 764 C CA . TYR A 1 97 ? 5.959 -10.281 1.911 1.00 96.75 97 TYR A CA 1
ATOM 765 C C . TYR A 1 97 ? 5.869 -10.471 3.424 1.00 96.75 97 TYR A C 1
ATOM 767 O O . TYR A 1 97 ? 4.785 -10.318 3.987 1.00 96.75 97 TYR A O 1
ATOM 775 N N . LEU A 1 98 ? 6.999 -10.724 4.092 1.00 96.06 98 LEU A N 1
ATOM 776 C CA . LEU A 1 98 ? 7.034 -10.832 5.548 1.00 96.06 98 LEU A CA 1
ATOM 777 C C . LEU A 1 98 ? 6.603 -9.535 6.230 1.00 96.06 98 LEU A C 1
ATOM 779 O O . LEU A 1 98 ? 5.825 -9.581 7.181 1.00 96.06 98 LEU A O 1
ATOM 783 N N . LEU A 1 99 ? 7.071 -8.383 5.745 1.00 96.00 99 LEU A N 1
ATOM 784 C CA . LEU A 1 99 ? 6.692 -7.079 6.287 1.00 96.00 99 LEU A CA 1
ATOM 785 C C . LEU A 1 99 ? 5.185 -6.844 6.137 1.00 96.00 99 LEU A C 1
ATOM 787 O O . LEU A 1 99 ? 4.524 -6.475 7.109 1.00 96.00 99 LEU A O 1
ATOM 791 N N . VAL A 1 100 ? 4.637 -7.095 4.948 1.00 95.88 100 VAL A N 1
ATOM 792 C CA . VAL A 1 100 ? 3.210 -6.921 4.642 1.00 95.88 100 VAL A CA 1
ATOM 793 C C . VAL A 1 100 ? 2.335 -7.858 5.476 1.00 95.88 100 VAL A C 1
ATOM 795 O O . VAL A 1 100 ? 1.357 -7.423 6.086 1.00 95.88 100 VAL A O 1
ATOM 798 N N . LEU A 1 101 ? 2.710 -9.131 5.575 1.00 95.25 101 LEU A N 1
ATOM 799 C CA . LEU A 1 101 ? 1.998 -10.110 6.390 1.00 95.25 101 LEU A CA 1
ATOM 800 C C . LEU A 1 101 ? 2.054 -9.734 7.878 1.00 95.25 101 LEU A C 1
ATOM 802 O O . LEU A 1 101 ? 1.027 -9.735 8.563 1.00 95.25 101 LEU A O 1
ATOM 806 N N . TYR A 1 102 ? 3.226 -9.329 8.373 1.00 93.50 102 TYR A N 1
ATOM 807 C CA . TYR A 1 102 ? 3.401 -8.864 9.748 1.00 93.50 102 TYR A CA 1
ATOM 808 C C . TYR A 1 102 ? 2.552 -7.622 10.051 1.00 93.50 102 TYR A C 1
ATOM 810 O O . TYR A 1 102 ? 1.901 -7.558 11.098 1.00 93.50 102 TYR A O 1
ATOM 818 N N . ARG A 1 103 ? 2.487 -6.660 9.122 1.00 92.75 103 ARG A N 1
ATOM 819 C CA . ARG A 1 103 ? 1.585 -5.501 9.207 1.00 92.75 103 ARG A CA 1
ATOM 820 C C . ARG A 1 103 ? 0.120 -5.938 9.277 1.00 92.75 103 ARG A C 1
ATOM 822 O O . ARG A 1 103 ? -0.608 -5.452 10.141 1.00 92.75 103 ARG A O 1
ATOM 829 N N . GLY A 1 104 ? -0.291 -6.911 8.461 1.00 92.69 104 GLY A N 1
ATOM 830 C CA . GLY A 1 104 ? -1.614 -7.545 8.532 1.00 92.69 104 GLY A CA 1
ATOM 831 C C . GLY A 1 104 ? -1.948 -8.087 9.929 1.00 92.69 104 GLY A C 1
ATOM 832 O O . GLY A 1 104 ? -3.019 -7.808 10.469 1.00 92.69 104 GLY A O 1
ATOM 833 N N . ILE A 1 105 ? -1.001 -8.785 10.563 1.00 92.56 105 ILE A N 1
ATOM 834 C CA . ILE A 1 105 ? -1.147 -9.303 11.934 1.00 92.56 105 ILE A CA 1
ATOM 835 C C . ILE A 1 105 ? -1.256 -8.162 12.959 1.00 92.56 105 ILE A C 1
ATOM 837 O O . ILE A 1 105 ? -2.017 -8.259 13.924 1.00 92.56 105 ILE A O 1
ATOM 841 N N . LEU A 1 106 ? -0.503 -7.071 12.793 1.00 90.81 106 LEU A N 1
ATOM 842 C CA . LEU A 1 106 ? -0.546 -5.935 13.721 1.00 90.81 106 LEU A CA 1
ATOM 843 C C . LEU A 1 106 ? -1.921 -5.259 13.758 1.00 90.81 106 LEU A C 1
ATOM 845 O O . LEU A 1 106 ? -2.358 -4.863 14.842 1.00 90.81 106 LEU A O 1
ATOM 849 N N . TYR A 1 107 ? -2.639 -5.211 12.632 1.00 90.25 107 TYR A N 1
ATOM 850 C CA . TYR A 1 107 ? -4.001 -4.670 12.570 1.00 90.25 107 TYR A CA 1
ATOM 851 C C . TYR A 1 107 ? -5.014 -5.420 13.451 1.00 90.25 107 TYR A C 1
ATOM 853 O O . TYR A 1 107 ? -6.058 -4.858 13.786 1.00 90.25 107 TYR A O 1
ATOM 861 N N . THR A 1 108 ? -4.749 -6.666 13.863 1.00 89.25 108 THR A N 1
ATOM 862 C CA . THR A 1 108 ? -5.630 -7.377 14.809 1.00 89.25 108 THR A CA 1
ATOM 863 C C . THR A 1 108 ? -5.260 -7.153 16.271 1.00 89.25 108 THR A C 1
ATOM 865 O O . THR A 1 108 ? -6.130 -7.273 17.137 1.00 89.25 108 THR A O 1
ATOM 868 N N . LYS A 1 109 ? -3.990 -6.845 16.555 1.00 86.06 109 LYS A N 1
ATOM 869 C CA . LYS A 1 109 ? -3.452 -6.719 17.918 1.00 86.06 109 LYS A CA 1
ATOM 870 C C . LYS A 1 109 ? -3.526 -5.298 18.460 1.00 86.06 109 LYS A C 1
ATOM 872 O O . LYS A 1 109 ? -3.697 -5.117 19.662 1.00 86.06 109 LYS A O 1
ATOM 877 N N . LEU A 1 110 ? -3.365 -4.306 17.591 1.00 86.56 110 LEU A N 1
ATOM 878 C CA . LEU A 1 110 ? -3.296 -2.899 17.961 1.00 86.56 110 LEU A CA 1
ATOM 879 C C . LEU A 1 110 ? -4.495 -2.126 17.398 1.00 86.56 110 LEU A C 1
ATOM 881 O O . LEU A 1 110 ? -5.027 -2.485 16.347 1.00 86.56 110 LEU A O 1
ATOM 885 N N . PRO A 1 111 ? -4.932 -1.050 18.075 1.00 83.44 111 PRO A N 1
ATOM 886 C CA . PRO A 1 111 ? -5.934 -0.155 17.513 1.00 83.44 111 PRO A CA 1
ATOM 887 C C . PRO A 1 111 ? -5.394 0.508 16.238 1.00 83.44 111 PRO A C 1
ATOM 889 O O . PRO A 1 111 ? -4.211 0.847 16.168 1.00 83.44 111 PRO A O 1
ATOM 892 N N . LEU A 1 112 ? -6.276 0.738 15.259 1.00 79.06 112 LEU A N 1
ATOM 893 C CA . LEU A 1 112 ? -5.917 1.263 13.933 1.00 79.06 112 LEU A CA 1
ATOM 894 C C . LEU A 1 112 ? -5.061 2.537 14.011 1.00 79.06 112 LEU A C 1
ATOM 896 O O . LEU A 1 112 ? -4.032 2.610 13.351 1.00 79.06 112 LEU A O 1
ATOM 900 N N . ASN A 1 113 ? -5.406 3.469 14.904 1.00 78.31 113 ASN A N 1
ATOM 901 C CA . ASN A 1 113 ? -4.685 4.736 15.082 1.00 78.31 113 ASN A CA 1
ATOM 902 C C . ASN A 1 113 ? -3.227 4.567 15.551 1.00 78.31 113 ASN A C 1
ATOM 904 O O . ASN A 1 113 ? -2.434 5.491 15.409 1.00 78.31 113 ASN A O 1
ATOM 908 N N . LYS A 1 114 ? -2.868 3.417 16.144 1.00 83.00 114 LYS A N 1
ATOM 909 C CA . LYS A 1 114 ? -1.481 3.112 16.531 1.00 83.00 114 LYS A CA 1
ATOM 910 C C . LYS A 1 114 ? -0.692 2.450 15.407 1.00 83.00 114 LYS A C 1
ATOM 912 O O . LYS A 1 114 ? 0.511 2.660 15.326 1.00 83.00 114 LYS A O 1
ATOM 917 N N . VAL A 1 115 ? -1.346 1.632 14.581 1.00 83.81 115 VAL A N 1
ATOM 918 C CA . VAL A 1 115 ? -0.689 0.959 13.446 1.00 83.81 115 VAL A CA 1
ATOM 919 C C . VAL A 1 115 ? -0.471 1.943 12.302 1.00 83.81 115 VAL A C 1
ATOM 921 O O . VAL A 1 115 ? 0.594 1.962 11.690 1.00 83.81 115 VAL A O 1
ATOM 924 N N . PHE A 1 116 ? -1.470 2.787 12.056 1.00 83.69 116 PHE A N 1
ATOM 925 C CA . PHE A 1 116 ? -1.468 3.778 10.998 1.00 83.69 116 PHE A CA 1
ATOM 926 C C . PHE A 1 116 ? -1.787 5.163 11.584 1.00 83.69 116 PHE A C 1
ATOM 928 O O . PHE A 1 116 ? -2.948 5.585 11.588 1.00 83.69 116 PHE A O 1
ATOM 935 N N . PRO A 1 117 ? -0.780 5.846 12.161 1.00 85.38 117 PRO A N 1
ATOM 936 C CA . PRO A 1 117 ? -0.955 7.186 12.707 1.00 85.38 117 PRO A CA 1
ATOM 937 C C . PRO A 1 117 ? -1.171 8.210 11.590 1.00 85.38 117 PRO A C 1
ATOM 939 O O . PRO A 1 117 ? -0.768 7.999 10.449 1.00 85.38 117 PRO A O 1
ATOM 942 N N . GLU A 1 118 ? -1.730 9.371 11.925 1.00 78.88 118 GLU A N 1
ATOM 943 C CA . GLU A 1 118 ? -1.932 10.466 10.963 1.00 78.88 118 GLU A CA 1
ATOM 944 C C . GLU A 1 118 ? -0.617 10.944 10.322 1.00 78.88 118 GLU A C 1
ATOM 946 O O . GLU A 1 118 ? -0.594 11.350 9.161 1.00 78.88 118 GLU A O 1
ATOM 951 N N . THR A 1 119 ? 0.504 10.808 11.037 1.00 83.81 119 THR A N 1
ATOM 952 C CA . THR A 1 119 ? 1.849 11.082 10.510 1.00 83.81 119 THR A CA 1
ATOM 953 C C . THR A 1 119 ? 2.228 10.182 9.331 1.00 83.81 119 THR A C 1
ATOM 955 O O . THR A 1 119 ? 3.039 10.589 8.503 1.00 83.81 119 THR A O 1
ATOM 958 N N . ALA A 1 120 ? 1.613 9.001 9.186 1.00 87.38 120 ALA A N 1
ATOM 959 C CA . ALA A 1 120 ? 1.826 8.122 8.038 1.00 87.38 120 ALA A CA 1
ATOM 960 C C . ALA A 1 120 ? 1.430 8.799 6.718 1.00 87.38 120 ALA A C 1
ATOM 962 O O . ALA A 1 120 ? 2.165 8.684 5.740 1.00 87.38 120 ALA A O 1
ATOM 963 N N . TYR A 1 121 ? 0.335 9.568 6.694 1.00 85.25 121 TYR A N 1
ATOM 964 C CA . TYR A 1 121 ? -0.088 10.290 5.488 1.00 85.25 121 TYR A CA 1
ATOM 965 C C . TYR A 1 121 ? 0.966 11.294 5.018 1.00 85.25 121 TYR A C 1
ATOM 967 O O . TYR A 1 121 ? 1.246 11.375 3.824 1.00 85.25 121 TYR A O 1
ATOM 975 N N . TRP A 1 122 ? 1.608 11.995 5.955 1.00 86.31 122 TRP A N 1
ATOM 976 C CA . TRP A 1 122 ? 2.695 12.923 5.646 1.00 86.31 122 TRP A CA 1
ATOM 977 C C . TRP A 1 122 ? 3.894 12.218 5.021 1.00 86.31 122 TRP A C 1
ATOM 979 O O . TRP A 1 122 ? 4.417 12.691 4.014 1.00 86.31 122 TRP A O 1
ATOM 989 N N . TYR A 1 123 ? 4.296 11.064 5.563 1.00 91.19 123 TYR A N 1
ATOM 990 C CA . TYR A 1 123 ? 5.349 10.260 4.943 1.00 91.19 123 TYR A CA 1
ATOM 991 C C . TYR A 1 123 ? 4.959 9.809 3.536 1.00 91.19 123 TYR A C 1
ATOM 993 O O . TYR A 1 123 ? 5.781 9.890 2.629 1.00 91.19 123 TYR A O 1
ATOM 1001 N N . GLY A 1 124 ? 3.705 9.410 3.325 1.00 90.31 124 GLY A N 1
ATOM 1002 C CA . GLY A 1 124 ? 3.202 9.094 1.994 1.00 90.31 124 GLY A CA 1
ATOM 1003 C C . GLY A 1 124 ? 3.301 10.257 1.019 1.00 90.31 124 GLY A C 1
ATOM 1004 O O . GLY A 1 124 ? 3.809 10.080 -0.080 1.00 90.31 124 GLY A O 1
ATOM 1005 N N . PHE A 1 125 ? 2.892 11.463 1.411 1.00 87.94 125 PHE A N 1
ATOM 1006 C CA . PHE A 1 125 ? 3.021 12.635 0.540 1.00 87.94 125 PHE A CA 1
ATOM 1007 C C . PHE A 1 125 ? 4.470 12.922 0.157 1.00 87.94 125 PHE A C 1
ATOM 1009 O O . PHE A 1 125 ? 4.749 13.164 -1.017 1.00 87.94 125 PHE A O 1
ATOM 1016 N N . TRP A 1 126 ? 5.399 12.810 1.108 1.00 90.81 126 TRP A N 1
ATOM 1017 C CA . TRP A 1 126 ? 6.826 12.917 0.813 1.00 90.81 126 TRP A CA 1
ATOM 1018 C C . TRP A 1 126 ? 7.311 11.818 -0.131 1.00 90.81 126 TRP A C 1
ATOM 1020 O O . TRP A 1 126 ? 8.060 12.105 -1.061 1.00 90.81 126 TRP A O 1
ATOM 1030 N N . ILE A 1 127 ? 6.847 10.581 0.052 1.00 94.38 127 ILE A N 1
ATOM 1031 C CA . ILE A 1 127 ? 7.159 9.464 -0.843 1.00 94.38 127 ILE A CA 1
ATOM 1032 C C . ILE A 1 127 ? 6.673 9.753 -2.263 1.00 94.38 127 ILE A C 1
ATOM 1034 O O . ILE A 1 127 ? 7.443 9.586 -3.201 1.00 94.38 127 ILE A O 1
ATOM 1038 N N . TYR A 1 128 ? 5.434 10.213 -2.433 1.00 90.94 128 TYR A N 1
ATOM 1039 C CA . TYR A 1 128 ? 4.886 10.563 -3.745 1.00 90.94 128 TYR A CA 1
ATOM 1040 C C . TYR A 1 128 ? 5.638 11.726 -4.394 1.00 90.94 128 TYR A C 1
ATOM 1042 O O . TYR A 1 128 ? 5.927 11.675 -5.589 1.00 90.94 128 TYR A O 1
ATOM 1050 N N . PHE A 1 129 ? 5.996 12.745 -3.612 1.00 86.62 129 PHE A N 1
ATOM 1051 C CA . PHE A 1 129 ? 6.786 13.876 -4.088 1.00 86.62 129 PHE A CA 1
ATOM 1052 C C . PHE A 1 129 ? 8.166 13.430 -4.581 1.00 86.62 129 PHE A C 1
ATOM 1054 O O . PHE A 1 129 ? 8.536 13.724 -5.714 1.00 86.62 129 PHE A O 1
ATOM 1061 N N . ILE A 1 130 ? 8.906 12.662 -3.776 1.00 91.94 130 ILE A N 1
ATOM 1062 C CA . ILE A 1 130 ? 10.227 12.139 -4.151 1.00 91.94 130 ILE A CA 1
ATOM 1063 C C . ILE A 1 130 ? 10.106 11.191 -5.349 1.00 91.94 130 ILE A C 1
ATOM 1065 O O . ILE A 1 130 ? 10.890 11.282 -6.294 1.00 91.94 130 ILE A O 1
ATOM 1069 N N . ALA A 1 131 ? 9.104 10.310 -5.344 1.00 92.38 131 ALA A N 1
ATOM 1070 C CA . ALA A 1 131 ? 8.870 9.367 -6.427 1.00 92.38 131 ALA A CA 1
ATOM 1071 C C . ALA A 1 131 ? 8.590 10.073 -7.755 1.00 92.38 131 ALA A C 1
ATOM 1073 O O . ALA A 1 131 ? 9.062 9.600 -8.781 1.00 92.38 131 ALA A O 1
ATOM 1074 N N . TYR A 1 132 ? 7.901 11.218 -7.754 1.00 86.38 132 TYR A N 1
ATOM 1075 C CA . TYR A 1 132 ? 7.705 11.998 -8.974 1.00 86.38 132 TYR A CA 1
ATOM 1076 C C . TYR A 1 132 ? 9.043 12.362 -9.632 1.00 86.38 132 TYR A C 1
ATOM 1078 O O . TYR A 1 132 ? 9.206 12.146 -10.830 1.00 86.38 132 TYR A O 1
ATOM 1086 N N . PHE A 1 133 ? 10.031 12.831 -8.864 1.00 87.31 133 PHE A N 1
ATOM 1087 C CA . PHE A 1 133 ? 11.364 13.102 -9.412 1.00 87.31 133 PHE A CA 1
ATOM 1088 C C . PHE A 1 133 ? 12.045 11.816 -9.877 1.00 87.31 133 PHE A C 1
ATOM 1090 O O . PHE A 1 133 ? 12.460 11.733 -11.029 1.00 87.31 133 PHE A O 1
ATOM 1097 N N . VAL A 1 134 ? 12.109 10.791 -9.023 1.00 92.00 134 VAL A N 1
ATOM 1098 C CA . VAL A 1 134 ? 12.784 9.522 -9.351 1.00 92.00 134 VAL A CA 1
ATOM 1099 C C . VAL A 1 134 ? 12.230 8.904 -10.638 1.00 92.00 134 VAL A C 1
ATOM 1101 O O . VAL A 1 134 ? 13.002 8.466 -11.487 1.00 92.00 134 VAL A O 1
ATOM 1104 N N . PHE A 1 135 ? 10.909 8.907 -10.818 1.00 91.81 135 PHE A N 1
ATOM 1105 C CA . PHE A 1 135 ? 10.271 8.335 -12.000 1.00 91.81 135 PHE A CA 1
ATOM 1106 C C . PHE A 1 135 ? 10.535 9.156 -13.266 1.00 91.81 135 PHE A C 1
ATOM 1108 O O . PHE A 1 135 ? 10.640 8.567 -14.331 1.00 91.81 135 PHE A O 1
ATOM 1115 N N . ASN A 1 136 ? 10.693 10.480 -13.169 1.00 86.12 136 ASN A N 1
ATOM 1116 C CA . ASN A 1 136 ? 11.064 11.310 -14.321 1.00 86.12 136 ASN A CA 1
ATOM 1117 C C . ASN A 1 136 ? 12.549 11.172 -14.706 1.00 86.12 136 ASN A C 1
ATOM 1119 O O . ASN A 1 136 ? 12.889 11.345 -15.869 1.00 86.12 136 ASN A O 1
ATOM 1123 N N . PHE A 1 137 ? 13.440 10.868 -13.755 1.00 88.69 137 PHE A N 1
ATOM 1124 C CA . PHE A 1 137 ? 14.879 10.746 -14.032 1.00 88.69 137 PHE A CA 1
ATOM 1125 C C . PHE A 1 137 ? 15.316 9.341 -14.466 1.00 88.69 137 PHE A C 1
ATOM 1127 O O . PHE A 1 137 ? 16.347 9.190 -15.120 1.00 88.69 137 PHE A O 1
ATOM 1134 N N . VAL A 1 138 ? 14.567 8.298 -14.102 1.00 91.00 138 VAL A N 1
ATOM 1135 C CA . VAL A 1 138 ? 14.901 6.912 -14.448 1.00 91.00 138 VAL A CA 1
ATOM 1136 C C . VAL A 1 138 ? 14.113 6.488 -15.682 1.00 91.00 138 VAL A C 1
ATOM 1138 O O . VAL A 1 138 ? 12.908 6.268 -15.606 1.00 91.00 138 VAL A O 1
ATOM 1141 N N . HIS A 1 139 ? 14.807 6.271 -16.800 1.00 88.81 139 HIS A N 1
ATOM 1142 C CA . HIS A 1 139 ? 14.187 5.987 -18.103 1.00 88.81 139 HIS A CA 1
ATOM 1143 C C . HIS A 1 139 ? 13.223 4.783 -18.095 1.00 88.81 139 HIS A C 1
ATOM 1145 O O . HIS A 1 139 ? 12.197 4.789 -18.764 1.00 88.81 139 HIS A O 1
ATOM 1151 N N . LYS A 1 140 ? 13.498 3.757 -17.271 1.00 89.25 140 LYS A N 1
ATOM 1152 C CA . LYS A 1 140 ? 12.606 2.591 -17.113 1.00 89.25 140 LYS A CA 1
ATOM 1153 C C . LYS A 1 140 ? 11.296 2.916 -16.368 1.00 89.25 140 LYS A C 1
ATOM 1155 O O . LYS A 1 140 ? 10.308 2.206 -16.525 1.00 89.25 140 LYS A O 1
ATOM 1160 N N . LEU A 1 141 ? 11.289 3.954 -15.531 1.00 90.75 141 LEU A N 1
ATOM 1161 C CA . LEU A 1 141 ? 10.147 4.363 -14.704 1.00 90.75 141 LEU A CA 1
ATOM 1162 C C . LEU A 1 141 ? 9.333 5.505 -15.334 1.00 90.75 141 LEU A C 1
ATOM 1164 O O . LEU A 1 141 ? 8.157 5.660 -15.007 1.00 90.75 141 LEU A O 1
ATOM 1168 N N . GLU A 1 142 ? 9.932 6.255 -16.257 1.00 90.56 142 GLU A N 1
ATOM 1169 C CA . GLU A 1 142 ? 9.331 7.395 -16.958 1.00 90.56 142 GLU A CA 1
ATOM 1170 C C . GLU A 1 142 ? 7.932 7.108 -17.543 1.00 90.56 142 GLU A C 1
ATOM 1172 O O . GLU A 1 142 ? 7.014 7.900 -17.293 1.00 90.56 142 GLU A O 1
ATOM 1177 N N . PRO A 1 143 ? 7.671 5.953 -18.199 1.00 91.56 143 PRO A N 1
ATOM 1178 C CA . PRO A 1 143 ? 6.344 5.654 -18.749 1.00 91.56 143 PRO A CA 1
ATOM 1179 C C . PRO A 1 143 ? 5.231 5.587 -17.692 1.00 91.56 143 PRO A C 1
ATOM 1181 O O . PRO A 1 143 ? 4.047 5.721 -18.005 1.00 91.56 143 PRO A O 1
ATOM 1184 N N . TYR A 1 144 ? 5.598 5.387 -16.426 1.00 91.19 144 TYR A N 1
ATOM 1185 C CA . TYR A 1 144 ? 4.674 5.194 -15.317 1.00 91.19 144 TYR A CA 1
ATOM 1186 C C . TYR A 1 144 ? 4.417 6.460 -14.490 1.00 91.19 144 TYR A C 1
ATOM 1188 O O . TYR A 1 144 ? 3.587 6.432 -13.575 1.00 91.19 144 TYR A O 1
ATOM 1196 N N . VAL A 1 145 ? 5.058 7.586 -14.822 1.00 85.62 145 VAL A N 1
ATOM 1197 C CA . VAL A 1 145 ? 4.817 8.888 -14.173 1.00 85.62 145 VAL A CA 1
ATOM 1198 C C . VAL A 1 145 ? 3.324 9.254 -14.140 1.00 85.62 145 VAL A C 1
ATOM 1200 O O . VAL A 1 145 ? 2.841 9.634 -13.065 1.00 85.62 145 VAL A O 1
ATOM 1203 N N . PRO A 1 146 ? 2.535 9.105 -15.230 1.00 87.56 146 PRO A N 1
ATOM 1204 C CA . PRO A 1 146 ? 1.111 9.435 -15.197 1.00 87.56 146 PRO A CA 1
ATOM 1205 C C . PRO A 1 146 ? 0.330 8.589 -14.188 1.00 87.56 146 PRO A C 1
ATOM 1207 O O . PRO A 1 146 ? -0.554 9.102 -13.504 1.00 87.56 146 PRO A O 1
ATOM 1210 N N . LEU A 1 147 ? 0.667 7.303 -14.069 1.00 88.06 147 LEU A N 1
ATOM 1211 C CA . LEU A 1 147 ? 0.011 6.383 -13.143 1.00 88.06 147 LEU A CA 1
ATOM 1212 C C . LEU A 1 147 ? 0.296 6.774 -11.690 1.00 88.06 147 LEU A C 1
ATOM 1214 O O . LEU A 1 147 ? -0.636 6.923 -10.904 1.00 88.06 147 LEU A O 1
ATOM 1218 N N . VAL A 1 148 ? 1.568 6.986 -11.341 1.00 89.31 148 VAL A N 1
ATOM 1219 C CA . VAL A 1 148 ? 1.967 7.405 -9.987 1.00 89.31 148 VAL A CA 1
ATOM 1220 C C . VAL A 1 148 ? 1.331 8.745 -9.623 1.00 89.31 148 VAL A C 1
ATOM 1222 O O . VAL A 1 148 ? 0.845 8.914 -8.507 1.00 89.31 148 VAL A O 1
ATOM 1225 N N . SER A 1 149 ? 1.247 9.667 -10.582 1.00 85.38 149 SER A N 1
ATOM 1226 C CA . SER A 1 149 ? 0.596 10.964 -10.387 1.00 85.38 149 SER A CA 1
ATOM 1227 C C . SER A 1 149 ? -0.895 10.806 -10.078 1.00 85.38 149 SER A C 1
ATOM 1229 O O . SER A 1 149 ? -1.398 11.427 -9.143 1.00 85.38 149 SER A O 1
ATOM 1231 N N . TRP A 1 150 ? -1.601 9.925 -10.798 1.00 86.25 150 TRP A N 1
ATOM 1232 C CA . TRP A 1 150 ? -3.010 9.629 -10.526 1.00 86.25 150 TRP A CA 1
ATOM 1233 C C . TRP A 1 150 ? -3.232 9.011 -9.149 1.00 86.25 150 TRP A C 1
ATOM 1235 O O . TRP A 1 150 ? -4.140 9.434 -8.435 1.00 86.25 150 TRP A O 1
ATOM 1245 N N . MET A 1 151 ? -2.388 8.063 -8.743 1.00 88.31 151 MET A N 1
ATOM 1246 C CA . MET A 1 151 ? -2.458 7.492 -7.393 1.00 88.31 151 MET A CA 1
ATOM 1247 C C . MET A 1 151 ? -2.190 8.555 -6.320 1.00 88.31 151 MET A C 1
ATOM 1249 O O . MET A 1 151 ? -2.862 8.570 -5.290 1.00 88.31 151 MET A O 1
ATOM 1253 N N . GLY A 1 152 ? -1.291 9.501 -6.609 1.00 86.69 152 GLY A N 1
ATOM 1254 C CA . GLY A 1 152 ? -1.028 10.685 -5.791 1.00 86.69 152 GLY A CA 1
ATOM 1255 C C . GLY A 1 152 ? -2.280 11.542 -5.582 1.00 86.69 152 GLY A C 1
ATOM 1256 O O . GLY A 1 152 ? -2.616 11.922 -4.463 1.00 86.69 152 GLY A O 1
ATOM 1257 N N . VAL A 1 153 ? -3.036 11.795 -6.650 1.00 83.94 153 VAL A N 1
ATOM 1258 C CA . VAL A 1 153 ? -4.311 12.524 -6.559 1.00 83.94 153 VAL A CA 1
ATOM 1259 C C . VAL A 1 153 ? -5.325 11.756 -5.706 1.00 83.94 153 VAL A C 1
ATOM 1261 O O . VAL A 1 153 ? -5.983 12.354 -4.851 1.00 83.94 153 VAL A O 1
ATOM 1264 N N . VAL A 1 154 ? -5.431 10.435 -5.890 1.00 85.75 154 VAL A N 1
ATOM 1265 C CA . VAL A 1 154 ? -6.344 9.588 -5.105 1.00 85.75 154 VAL A CA 1
ATOM 1266 C C . VAL A 1 154 ? -5.996 9.639 -3.618 1.00 85.75 154 VAL A C 1
ATOM 1268 O O . VAL A 1 154 ? -6.894 9.819 -2.796 1.00 85.75 154 VAL A O 1
ATOM 1271 N N . ILE A 1 155 ? -4.716 9.538 -3.247 1.00 87.69 155 ILE A N 1
ATOM 1272 C CA . ILE A 1 155 ? -4.329 9.556 -1.832 1.00 87.69 155 ILE A CA 1
ATOM 1273 C C . ILE A 1 155 ? -4.579 10.922 -1.181 1.00 87.69 155 ILE A C 1
ATOM 1275 O O . ILE A 1 155 ? -5.030 10.976 -0.037 1.00 87.69 155 ILE A O 1
ATOM 1279 N N . VAL A 1 156 ? -4.378 12.027 -1.910 1.00 82.69 156 VAL A N 1
ATOM 1280 C CA . VAL A 1 156 ? -4.713 13.376 -1.422 1.00 82.69 156 VAL A CA 1
ATOM 1281 C C . VAL A 1 156 ? -6.221 13.508 -1.203 1.00 82.69 156 VAL A C 1
ATOM 1283 O O . VAL A 1 156 ? -6.642 14.028 -0.169 1.00 82.69 156 VAL A O 1
ATOM 1286 N N . ALA A 1 157 ? -7.044 12.985 -2.118 1.00 82.56 157 ALA A N 1
ATOM 1287 C CA . ALA A 1 157 ? -8.494 12.965 -1.943 1.00 82.56 157 ALA A CA 1
ATOM 1288 C C . ALA A 1 157 ? -8.890 12.193 -0.677 1.00 82.56 157 ALA A C 1
ATOM 1290 O O . ALA A 1 157 ? -9.593 12.726 0.182 1.00 82.56 157 ALA A O 1
ATOM 1291 N N . VAL A 1 158 ? -8.380 10.967 -0.526 1.00 85.00 158 VAL A N 1
ATOM 1292 C CA . VAL A 1 158 ? -8.617 10.109 0.646 1.00 85.00 158 VAL A CA 1
ATOM 1293 C C . VAL A 1 158 ? -8.212 10.812 1.944 1.00 85.00 158 VAL A C 1
ATOM 1295 O O . VAL A 1 158 ? -8.987 10.824 2.904 1.00 85.00 158 VAL A O 1
ATOM 1298 N N . TYR A 1 159 ? -7.041 11.448 1.973 1.00 84.12 159 TYR A N 1
ATOM 1299 C CA . TYR A 1 159 ? -6.572 12.189 3.140 1.00 84.12 159 TYR A CA 1
ATOM 1300 C C . TYR A 1 159 ? -7.483 13.364 3.490 1.00 84.12 159 TYR A C 1
ATOM 1302 O O . TYR A 1 159 ? -7.820 13.538 4.656 1.00 84.12 159 TYR A O 1
ATOM 1310 N N . ILE A 1 160 ? -7.936 14.147 2.509 1.00 77.94 160 ILE A N 1
ATOM 1311 C CA . ILE A 1 160 ? -8.826 15.286 2.766 1.00 77.94 160 ILE A CA 1
ATOM 1312 C C . ILE A 1 160 ? -10.163 14.810 3.358 1.00 77.94 160 ILE A C 1
ATOM 1314 O O . ILE A 1 160 ? -10.656 15.405 4.321 1.00 77.94 160 ILE A O 1
ATOM 1318 N N . PHE A 1 161 ? -10.725 13.699 2.867 1.00 78.38 161 PHE A N 1
ATOM 1319 C CA . PHE A 1 161 ? -11.910 13.082 3.480 1.00 78.38 161 PHE A CA 1
ATOM 1320 C C . PHE A 1 161 ? -11.652 12.621 4.922 1.00 78.38 161 PHE A C 1
ATOM 1322 O O . PHE A 1 161 ? -12.503 12.808 5.804 1.00 78.38 161 PHE A O 1
ATOM 1329 N N . HIS A 1 162 ? -10.477 12.044 5.176 1.00 79.44 162 HIS A N 1
ATOM 1330 C CA . HIS A 1 162 ? -10.070 11.601 6.503 1.00 79.44 162 HIS A CA 1
ATOM 1331 C C . HIS A 1 162 ? -9.899 12.779 7.476 1.00 79.44 162 HIS A C 1
ATOM 1333 O O . HIS A 1 162 ? -10.548 12.809 8.523 1.00 79.44 162 HIS A O 1
ATOM 1339 N N . ALA A 1 163 ? -9.107 13.784 7.097 1.00 75.25 163 ALA A N 1
ATOM 1340 C CA . ALA A 1 163 ? -8.833 14.986 7.878 1.00 75.25 163 ALA A CA 1
ATOM 1341 C C . ALA A 1 163 ? -10.119 15.751 8.208 1.00 75.25 163 ALA A C 1
ATOM 1343 O O . ALA A 1 163 ? -10.329 16.150 9.352 1.00 75.25 163 ALA A O 1
ATOM 1344 N N . ASN A 1 164 ? -11.042 15.876 7.251 1.00 72.50 164 ASN A N 1
ATOM 1345 C CA . ASN A 1 164 ? -12.334 16.504 7.511 1.00 72.50 164 ASN A CA 1
ATOM 1346 C C . ASN A 1 164 ? -13.154 15.731 8.558 1.00 72.50 164 ASN A C 1
ATOM 1348 O O . ASN A 1 164 ? -13.731 16.311 9.476 1.00 72.50 164 ASN A O 1
ATOM 1352 N N . THR A 1 165 ? -13.160 14.399 8.473 1.00 72.38 165 THR A N 1
ATOM 1353 C CA . THR A 1 165 ? -13.852 13.562 9.463 1.00 72.38 165 THR A CA 1
ATOM 1354 C C . THR A 1 165 ? -13.268 13.752 10.868 1.00 72.38 165 THR A C 1
ATOM 1356 O O . THR A 1 165 ? -14.016 13.744 11.848 1.00 72.38 165 THR A O 1
ATOM 1359 N N . LEU A 1 166 ? -11.952 13.946 10.982 1.00 72.44 166 LEU A N 1
ATOM 1360 C CA . LEU A 1 166 ? -11.276 14.217 12.253 1.00 72.44 166 LEU A CA 1
ATOM 1361 C C . LEU A 1 166 ? -11.595 15.615 12.797 1.00 72.44 166 LEU A C 1
ATOM 1363 O O . LEU A 1 166 ? -11.929 15.732 13.975 1.00 72.44 166 LEU A O 1
ATOM 1367 N N . LEU A 1 167 ? -11.582 16.646 11.946 1.00 73.31 167 LEU A N 1
ATOM 1368 C CA . LEU A 1 167 ? -11.934 18.022 12.321 1.00 73.31 167 LEU A CA 1
ATOM 1369 C C . LEU A 1 167 ? -13.377 18.132 12.826 1.00 73.31 167 LEU A C 1
ATOM 1371 O O . LEU A 1 167 ? -13.647 18.785 13.831 1.00 73.31 167 LEU A O 1
ATOM 1375 N N . ILE A 1 168 ? -14.320 17.456 12.167 1.00 70.81 168 ILE A N 1
ATOM 1376 C CA . ILE A 1 168 ? -15.716 17.434 12.622 1.00 70.81 168 ILE A CA 1
ATOM 1377 C C . ILE A 1 168 ? -15.828 16.770 13.998 1.00 70.81 168 ILE A C 1
ATOM 1379 O O . ILE A 1 168 ? -16.544 17.269 14.866 1.00 70.81 168 ILE A O 1
ATOM 1383 N N . LYS A 1 169 ? -15.111 15.662 14.225 1.00 69.88 169 LYS A N 1
ATOM 1384 C CA . LYS A 1 169 ? -15.093 15.003 15.536 1.00 69.88 169 LYS A CA 1
ATOM 1385 C C . LYS A 1 169 ? -14.507 15.920 16.609 1.00 69.88 169 LYS A C 1
ATOM 1387 O O . LYS A 1 169 ? -15.116 16.048 17.667 1.00 69.88 169 LYS A O 1
ATOM 1392 N N . SER A 1 170 ? -13.377 16.579 16.350 1.00 68.31 170 SER A N 1
ATOM 1393 C CA . SER A 1 170 ? -12.711 17.436 17.341 1.00 68.31 170 SER A CA 1
ATOM 1394 C C . SER A 1 170 ? -13.558 18.649 17.744 1.00 68.31 170 SER A C 1
ATOM 1396 O O . SER A 1 170 ? -13.670 18.933 18.935 1.00 6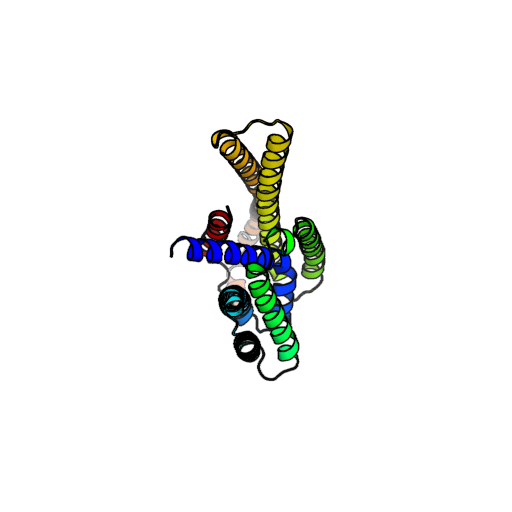8.31 170 SER A O 1
ATOM 1398 N N . MET A 1 171 ? -14.245 19.292 16.793 1.00 64.56 171 MET A N 1
ATOM 1399 C CA . MET A 1 171 ? -15.166 20.409 17.065 1.00 64.56 171 MET A CA 1
ATOM 1400 C C . MET A 1 171 ? -16.374 20.011 17.927 1.00 64.56 171 MET A C 1
ATOM 1402 O O . MET A 1 171 ? -16.982 20.836 18.606 1.00 64.56 171 MET A O 1
ATOM 1406 N N . VAL A 1 172 ? -16.752 18.737 17.913 1.00 65.62 172 VAL A N 1
ATOM 1407 C CA . VAL A 1 172 ? -17.925 18.246 18.649 1.00 65.62 172 VAL A CA 1
ATOM 1408 C C . VAL A 1 172 ? -17.562 17.894 20.081 1.00 65.62 172 VAL A C 1
ATOM 1410 O O . VAL A 1 172 ? -18.318 18.222 20.996 1.00 65.62 172 VAL A O 1
ATOM 1413 N N . TYR A 1 173 ? -16.369 17.334 20.286 1.00 60.44 173 TYR A N 1
ATOM 1414 C CA . TYR A 1 173 ? -15.810 17.144 21.622 1.00 60.44 173 TYR A CA 1
ATOM 1415 C C . TYR A 1 173 ? -15.580 18.474 22.353 1.00 60.44 173 TYR A C 1
ATOM 1417 O O . TYR A 1 173 ? -15.830 18.539 23.553 1.00 60.44 173 TYR A O 1
ATOM 1425 N N . SER A 1 174 ? -15.184 19.545 21.654 1.00 60.81 174 SER A N 1
ATOM 1426 C CA . SER A 1 174 ? -14.993 20.865 22.278 1.00 60.81 174 SER A CA 1
ATOM 1427 C C . SER A 1 174 ? -16.299 21.584 22.639 1.00 60.81 174 SER A C 1
ATOM 1429 O O . SER A 1 174 ? -16.298 22.429 23.528 1.00 60.81 174 SER A O 1
ATOM 1431 N N . THR A 1 175 ? -17.422 21.244 21.993 1.00 59.09 175 THR A N 1
ATOM 1432 C CA . THR A 1 175 ? -18.695 21.980 22.147 1.00 59.09 175 THR A CA 1
ATOM 1433 C C . THR A 1 175 ? -19.707 21.274 23.068 1.00 59.09 175 THR A C 1
ATOM 1435 O O . THR A 1 175 ? -20.815 21.769 23.259 1.00 59.09 175 THR A O 1
ATOM 1438 N N . ASN A 1 176 ? -19.377 20.108 23.644 1.00 56.06 176 ASN A N 1
ATOM 1439 C CA . ASN A 1 176 ? -20.242 19.310 24.541 1.00 56.06 176 ASN A CA 1
ATOM 1440 C C . ASN A 1 176 ? -21.649 18.976 23.969 1.00 56.06 176 ASN A C 1
ATOM 1442 O O . ASN A 1 176 ? -22.552 18.533 24.682 1.00 56.06 176 ASN A O 1
ATOM 1446 N N . LYS A 1 177 ? -21.858 19.175 22.658 1.00 50.03 177 LYS A N 1
ATOM 1447 C CA . LYS A 1 177 ? -23.098 18.844 21.950 1.00 50.03 177 LYS A CA 1
ATOM 1448 C C . LYS A 1 177 ? -23.079 17.358 21.609 1.00 50.03 177 LYS A C 1
ATOM 1450 O O . LYS A 1 177 ? -22.270 16.900 20.811 1.00 50.03 177 LYS A O 1
ATOM 1455 N N . LYS A 1 178 ? -23.998 16.607 22.216 1.00 51.59 178 LYS A N 1
ATOM 1456 C CA . LYS A 1 178 ? -24.010 15.134 22.217 1.00 51.59 178 LYS A CA 1
ATOM 1457 C C . LYS A 1 178 ? -24.321 14.484 20.858 1.00 51.59 178 LYS A C 1
ATOM 1459 O O . LYS A 1 178 ? -24.109 13.286 20.716 1.00 51.59 178 LYS A O 1
ATOM 1464 N N . PHE A 1 179 ? -24.791 15.242 19.861 1.00 50.91 179 PHE A N 1
ATOM 1465 C CA . PHE A 1 179 ? -25.171 14.703 18.553 1.00 50.91 179 PHE A CA 1
ATOM 1466 C C . PHE A 1 179 ? -24.872 15.677 17.409 1.00 50.91 179 PHE A C 1
ATOM 1468 O O . PHE A 1 179 ? -25.272 16.839 17.435 1.00 50.91 179 PHE A O 1
ATOM 1475 N N . ILE A 1 180 ? -24.194 15.167 16.380 1.00 53.78 180 ILE A N 1
ATOM 1476 C CA . ILE A 1 180 ? -24.013 15.828 15.084 1.00 53.78 180 ILE A CA 1
ATOM 1477 C C . ILE A 1 180 ? -25.142 15.348 14.181 1.00 53.78 180 ILE A C 1
ATOM 1479 O O . ILE A 1 180 ? -25.378 14.141 14.091 1.00 53.78 180 ILE A O 1
ATOM 1483 N N . SER A 1 181 ? -25.815 16.251 13.467 1.00 54.00 181 SER A N 1
ATOM 1484 C CA . SER A 1 181 ? -26.729 15.813 12.417 1.00 54.00 181 SER A CA 1
ATOM 1485 C C . SER A 1 181 ? -25.913 15.194 11.278 1.00 54.00 181 SER A C 1
ATOM 1487 O O . SER A 1 181 ? -25.005 15.813 10.721 1.00 54.00 181 SER A O 1
ATOM 1489 N N . VAL A 1 182 ? -26.242 13.955 10.904 1.00 57.88 182 VAL A N 1
ATOM 1490 C CA . VAL A 1 182 ? -25.625 13.224 9.775 1.00 57.88 182 VAL A CA 1
ATOM 1491 C C . VAL A 1 182 ? -25.619 14.073 8.490 1.00 57.88 182 VAL A C 1
ATOM 1493 O O . VAL A 1 182 ? -24.730 13.951 7.648 1.00 57.88 182 VAL A O 1
ATOM 1496 N N . SER A 1 183 ? -26.569 15.005 8.389 1.00 53.22 183 SER A N 1
ATOM 1497 C CA . SER A 1 183 ? -26.673 15.997 7.325 1.00 53.22 183 SER A CA 1
ATOM 1498 C C . SER A 1 183 ? -25.431 16.895 7.197 1.00 53.22 183 SER A C 1
ATOM 1500 O O . SER A 1 183 ? -24.937 17.063 6.087 1.00 53.22 183 SER A O 1
ATOM 1502 N N . VAL A 1 184 ? -24.853 17.418 8.286 1.00 55.88 184 VAL A N 1
ATOM 1503 C CA . VAL A 1 184 ? -23.681 18.325 8.212 1.00 55.88 184 VAL A CA 1
ATOM 1504 C C . VAL A 1 184 ? -22.433 17.591 7.709 1.00 55.88 184 VAL A C 1
ATOM 1506 O O . VAL A 1 184 ? -21.695 18.114 6.875 1.00 55.88 184 VAL A O 1
ATOM 1509 N N . ILE A 1 185 ? -22.238 16.339 8.136 1.00 59.59 185 ILE A N 1
ATOM 1510 C CA . ILE A 1 185 ? -21.141 15.483 7.652 1.00 59.59 185 ILE A CA 1
ATOM 1511 C C . ILE A 1 185 ? -21.307 15.201 6.152 1.00 59.59 185 ILE A C 1
ATOM 1513 O O . ILE A 1 185 ? -20.337 15.264 5.395 1.00 59.59 185 ILE A O 1
ATOM 1517 N N . ARG A 1 186 ? -22.539 14.931 5.703 1.00 55.47 186 ARG A N 1
ATOM 1518 C CA . ARG A 1 186 ? -22.845 14.656 4.293 1.00 55.47 186 ARG A CA 1
ATOM 1519 C C . ARG A 1 186 ? -22.606 15.876 3.401 1.00 55.47 186 ARG A C 1
ATOM 1521 O O . ARG A 1 186 ? -21.988 15.728 2.352 1.00 55.47 186 ARG A O 1
ATOM 1528 N N . HIS A 1 187 ? -23.027 17.068 3.823 1.00 54.31 187 HIS A N 1
ATOM 1529 C CA . HIS A 1 187 ? -22.824 18.301 3.052 1.00 54.31 187 HIS A CA 1
ATOM 1530 C C . HIS A 1 187 ? -21.341 18.651 2.904 1.00 54.31 187 HIS A C 1
ATOM 1532 O O . HIS A 1 187 ? -20.903 19.016 1.817 1.00 54.31 187 HIS A O 1
ATOM 1538 N N . ASN A 1 188 ? -20.546 18.459 3.957 1.00 59.94 188 ASN A N 1
ATOM 1539 C CA . ASN A 1 188 ? -19.112 18.731 3.905 1.00 59.94 188 ASN A CA 1
ATOM 1540 C C . ASN A 1 188 ? -18.358 17.703 3.025 1.00 59.94 188 ASN A C 1
ATOM 1542 O O . ASN A 1 188 ? -17.466 18.061 2.258 1.00 59.94 188 ASN A O 1
ATOM 1546 N N . ARG A 1 189 ? -18.786 16.428 3.026 1.00 65.06 189 ARG A N 1
ATOM 1547 C CA . ARG A 1 189 ? -18.290 15.414 2.071 1.00 65.06 189 ARG A CA 1
ATOM 1548 C C . ARG A 1 189 ? -18.631 15.764 0.617 1.00 65.06 189 ARG A C 1
ATOM 1550 O O . ARG A 1 189 ? -17.777 15.615 -0.254 1.00 65.06 189 ARG A O 1
ATOM 1557 N N . ILE A 1 190 ? -19.847 16.249 0.358 1.00 66.62 190 ILE A N 1
ATOM 1558 C CA . ILE A 1 190 ? -20.266 16.689 -0.981 1.00 66.62 190 ILE A CA 1
ATOM 1559 C C . ILE A 1 190 ? -19.442 17.903 -1.422 1.00 66.62 190 ILE A C 1
ATOM 1561 O O . ILE A 1 190 ? -18.949 17.910 -2.543 1.00 66.62 190 ILE A O 1
ATOM 1565 N N . ALA A 1 191 ? -19.213 18.880 -0.542 1.00 56.75 191 ALA A N 1
ATOM 1566 C CA . ALA A 1 191 ? -18.423 20.069 -0.861 1.00 56.75 191 ALA A CA 1
ATOM 1567 C C . ALA A 1 191 ? -16.986 19.722 -1.286 1.00 56.75 191 ALA A C 1
ATOM 1569 O O . ALA A 1 191 ? -16.517 20.202 -2.316 1.00 56.75 191 ALA A O 1
ATOM 1570 N N . ILE A 1 192 ? -16.311 18.824 -0.560 1.00 66.06 192 ILE A N 1
ATOM 1571 C CA . ILE A 1 192 ? -14.974 18.340 -0.942 1.00 66.06 192 ILE A CA 1
ATOM 1572 C C . ILE A 1 192 ? -15.012 17.597 -2.276 1.00 66.06 192 ILE A C 1
ATOM 1574 O O . ILE A 1 192 ? -14.156 17.828 -3.126 1.00 66.06 192 ILE A O 1
ATOM 1578 N N . SER A 1 193 ? -16.001 16.721 -2.477 1.00 69.50 193 SER A N 1
ATOM 1579 C CA . SER A 1 193 ? -16.160 15.981 -3.732 1.00 69.50 193 SER A CA 1
ATOM 1580 C C . SER A 1 193 ? -16.380 16.919 -4.925 1.00 69.50 193 SER A C 1
ATOM 1582 O O . SER A 1 193 ? -15.811 16.695 -5.994 1.00 69.50 193 SER A O 1
ATOM 1584 N N . VAL A 1 194 ? -17.131 18.005 -4.730 1.00 66.44 194 VAL A N 1
ATOM 1585 C CA . VAL A 1 194 ? -17.352 19.052 -5.735 1.00 66.44 194 VAL A CA 1
ATOM 1586 C C . VAL A 1 194 ? -16.063 19.825 -6.013 1.00 66.44 194 VAL A C 1
ATOM 1588 O O . VAL A 1 194 ? -15.697 19.961 -7.176 1.00 66.44 194 VAL A O 1
ATOM 1591 N N . ILE A 1 195 ? -15.326 20.261 -4.986 1.00 69.44 195 ILE A N 1
ATOM 1592 C CA . ILE A 1 195 ? -14.037 20.957 -5.161 1.00 69.44 195 ILE A CA 1
ATOM 1593 C C . ILE A 1 195 ? -13.042 20.071 -5.919 1.00 69.44 195 ILE A C 1
ATOM 1595 O O . ILE A 1 195 ? -12.408 20.533 -6.865 1.00 69.44 195 ILE A O 1
ATOM 1599 N N . PHE A 1 196 ? -12.951 18.785 -5.575 1.00 66.19 196 PHE A N 1
ATOM 1600 C CA . PHE A 1 196 ? -12.115 17.837 -6.313 1.00 66.19 196 PHE A CA 1
ATOM 1601 C C . PHE A 1 196 ? -12.560 17.673 -7.759 1.00 66.19 196 PHE A C 1
ATOM 1603 O O . PHE A 1 196 ? -11.719 17.698 -8.650 1.00 66.19 196 PHE A O 1
ATOM 1610 N N . SER A 1 197 ? -13.866 17.546 -8.002 1.00 68.31 197 SER A N 1
ATOM 1611 C CA . SER A 1 197 ? -14.415 17.442 -9.358 1.00 68.31 197 SER A CA 1
ATOM 1612 C C . SER A 1 197 ? -14.087 18.683 -10.190 1.00 68.31 197 SER A C 1
ATOM 1614 O O . SER A 1 197 ? -13.740 18.557 -11.361 1.00 68.31 197 SER A O 1
ATOM 1616 N N . ILE A 1 198 ? -14.113 19.872 -9.577 1.00 65.25 198 ILE A N 1
ATOM 1617 C CA . ILE A 1 198 ? -13.720 21.133 -10.214 1.00 65.25 198 ILE A CA 1
ATOM 1618 C C . ILE A 1 198 ? -12.219 21.139 -10.523 1.00 65.25 198 ILE A C 1
ATOM 1620 O O . ILE A 1 198 ? -11.846 21.408 -11.660 1.00 65.25 198 ILE A O 1
ATOM 1624 N N . ILE A 1 199 ? -11.349 20.791 -9.568 1.00 70.94 199 ILE A N 1
ATOM 1625 C CA . ILE A 1 199 ? -9.893 20.706 -9.795 1.00 70.94 199 ILE A CA 1
ATOM 1626 C C . ILE A 1 199 ? -9.579 19.710 -10.921 1.00 70.94 199 ILE A C 1
ATOM 1628 O O . ILE A 1 199 ? -8.747 19.982 -11.785 1.00 70.94 199 ILE A O 1
ATOM 1632 N N . PHE A 1 200 ? -10.273 18.574 -10.948 1.00 64.31 200 PHE A N 1
ATOM 1633 C CA . PHE A 1 200 ? -10.112 17.536 -11.962 1.00 64.31 200 PHE A CA 1
ATOM 1634 C C . PHE A 1 200 ? -10.570 18.011 -13.346 1.00 64.31 200 PHE A C 1
ATOM 1636 O O . PHE A 1 200 ? -9.854 17.825 -14.332 1.00 64.31 200 PHE A O 1
ATOM 1643 N N . ALA A 1 201 ? -11.729 18.674 -13.415 1.00 62.19 201 ALA A N 1
ATOM 1644 C CA . ALA A 1 201 ? -12.242 19.282 -14.636 1.00 62.19 201 ALA A CA 1
ATOM 1645 C C . ALA A 1 201 ? -11.278 20.352 -15.169 1.00 62.19 201 ALA A C 1
ATOM 1647 O O . ALA A 1 201 ? -10.949 20.339 -16.351 1.00 62.19 201 ALA A O 1
ATOM 1648 N N . LEU A 1 202 ? -10.758 21.219 -14.294 1.00 60.25 202 LEU A N 1
ATOM 1649 C CA . LEU A 1 202 ? -9.797 22.267 -14.648 1.00 60.25 202 LEU A CA 1
ATOM 1650 C C . LEU A 1 202 ? -8.441 21.697 -15.093 1.00 60.25 202 LEU A C 1
ATOM 1652 O O . LEU A 1 202 ? -7.864 22.179 -16.066 1.00 60.25 202 LEU A O 1
ATOM 1656 N N . SER A 1 203 ? -7.950 20.639 -14.444 1.00 61.47 203 SER A N 1
ATOM 1657 C CA . SER A 1 203 ? -6.713 19.948 -14.834 1.00 61.47 203 SER A CA 1
ATOM 1658 C C . SER A 1 203 ? -6.815 19.344 -16.243 1.00 61.47 203 SER A C 1
ATOM 1660 O O . SER A 1 203 ? -5.886 19.469 -17.046 1.00 61.47 203 SER A O 1
ATOM 1662 N N . GLY A 1 204 ? -7.979 18.791 -16.608 1.00 52.94 204 GLY A N 1
ATOM 1663 C CA . GLY A 1 204 ? -8.253 18.259 -17.950 1.00 52.94 204 GLY A CA 1
ATOM 1664 C C . GLY A 1 204 ? -8.197 19.299 -19.081 1.00 52.94 204 GLY A C 1
ATOM 1665 O O . GLY A 1 204 ? -7.876 18.950 -20.219 1.00 52.94 204 GLY A O 1
ATOM 1666 N N . ILE A 1 205 ? -8.421 20.583 -18.781 1.00 53.44 205 ILE A N 1
ATOM 1667 C CA . ILE A 1 205 ? -8.401 21.672 -19.776 1.00 53.44 205 ILE A CA 1
ATOM 1668 C C . ILE A 1 205 ? -6.982 21.917 -20.318 1.00 53.44 205 ILE A C 1
ATOM 1670 O O . ILE A 1 205 ? -6.816 22.288 -21.482 1.00 53.44 205 ILE A O 1
ATOM 1674 N N . SER A 1 206 ? -5.939 21.631 -19.532 1.00 49.91 206 SER A N 1
ATOM 1675 C CA . SER A 1 206 ? -4.545 21.771 -19.978 1.00 49.91 206 SER A CA 1
ATOM 1676 C C . SER A 1 206 ? -4.198 20.851 -21.163 1.00 49.91 206 SER A C 1
ATOM 1678 O O . SER A 1 206 ? -3.469 21.263 -22.067 1.00 49.91 206 SER A O 1
ATOM 1680 N N . LYS A 1 207 ? -4.802 19.654 -21.239 1.00 50.91 207 LYS A N 1
ATOM 1681 C CA . LYS A 1 207 ? -4.642 18.727 -22.376 1.00 50.91 207 LYS A CA 1
ATOM 1682 C C . LYS A 1 207 ? -5.396 19.181 -23.629 1.00 50.91 207 LYS A C 1
ATOM 1684 O O . LYS A 1 207 ? -4.897 18.984 -24.735 1.00 50.91 207 LYS A O 1
ATOM 1689 N N . LEU A 1 208 ? -6.545 19.847 -23.478 1.00 47.75 208 LEU A N 1
ATOM 1690 C CA . LEU A 1 208 ? -7.296 20.411 -24.611 1.00 47.75 208 LEU A CA 1
ATOM 1691 C C . LEU A 1 208 ? -6.526 21.538 -25.312 1.00 47.75 208 LEU A C 1
ATOM 1693 O O . LEU A 1 208 ? -6.631 21.682 -26.528 1.00 47.75 208 LEU A O 1
ATOM 1697 N N . LYS A 1 209 ? -5.691 22.281 -24.575 1.00 45.12 209 LYS A N 1
ATOM 1698 C CA . LYS A 1 209 ? -4.830 23.334 -25.135 1.00 45.12 209 LYS A CA 1
ATOM 1699 C C . LYS A 1 209 ? -3.787 22.790 -26.121 1.00 45.12 209 LYS A C 1
ATOM 1701 O O . LYS A 1 209 ? -3.508 23.429 -27.128 1.00 45.12 209 LYS A O 1
ATOM 1706 N N . HIS A 1 210 ? -3.245 21.596 -25.874 1.00 49.38 210 HIS A N 1
ATOM 1707 C CA . HIS A 1 210 ? -2.309 20.950 -26.802 1.00 49.38 210 HIS A CA 1
ATOM 1708 C C . HIS A 1 210 ? -3.008 20.395 -28.048 1.00 49.38 210 HIS A C 1
ATOM 1710 O O . HIS A 1 210 ? -2.451 20.477 -29.140 1.00 49.38 210 HIS A O 1
ATOM 1716 N N . VAL A 1 211 ? -4.241 19.896 -27.911 1.00 52.53 211 VAL A N 1
ATOM 1717 C CA . VAL A 1 211 ? -5.049 19.427 -29.049 1.00 52.53 211 VAL A CA 1
ATOM 1718 C C . VAL A 1 211 ? -5.480 20.594 -29.938 1.00 52.53 211 VAL A C 1
ATOM 1720 O O . VAL A 1 211 ? -5.413 20.472 -31.157 1.00 52.53 211 VAL A O 1
ATOM 1723 N N . SER A 1 212 ? -5.853 21.743 -29.365 1.00 49.03 212 SER A N 1
ATOM 1724 C CA . SER A 1 212 ? -6.219 22.925 -30.155 1.00 49.03 212 SER A CA 1
ATOM 1725 C C . SER A 1 212 ? -5.014 23.574 -30.839 1.00 49.03 212 SER A C 1
ATOM 1727 O O . SER A 1 212 ? -5.126 23.965 -31.997 1.00 49.03 212 SER A O 1
ATOM 1729 N N . LEU A 1 213 ? -3.844 23.618 -30.190 1.00 56.22 213 LEU A N 1
ATOM 1730 C CA . LEU A 1 213 ? -2.599 24.089 -30.813 1.00 56.22 213 LEU A CA 1
ATOM 1731 C C . LEU A 1 213 ? -2.100 23.133 -31.911 1.00 56.22 213 LEU A C 1
ATOM 1733 O O . LEU A 1 213 ? -1.633 23.590 -32.953 1.00 56.22 213 LEU A O 1
ATOM 1737 N N . TRP A 1 214 ? -2.248 21.817 -31.729 1.00 54.25 214 TRP A N 1
ATOM 1738 C CA . TRP A 1 214 ? -1.938 20.819 -32.760 1.00 54.25 214 TRP A CA 1
ATOM 1739 C C . TRP A 1 214 ? -2.932 20.858 -33.932 1.00 54.25 214 TRP A C 1
ATOM 1741 O O . TRP A 1 214 ? -2.517 20.779 -35.088 1.00 54.25 214 TRP A O 1
ATOM 1751 N N . ALA A 1 215 ? -4.227 21.052 -33.664 1.00 57.75 215 ALA A N 1
ATOM 1752 C CA . ALA A 1 215 ? -5.255 21.219 -34.692 1.00 57.75 215 ALA A CA 1
ATOM 1753 C C . ALA A 1 215 ? -5.064 22.526 -35.483 1.00 57.75 215 ALA A C 1
ATOM 1755 O O . ALA A 1 215 ? -5.111 22.510 -36.712 1.00 57.75 215 ALA A O 1
ATOM 1756 N N . ALA A 1 216 ? -4.751 23.634 -34.804 1.00 60.91 216 ALA A N 1
ATOM 1757 C CA . ALA A 1 216 ? -4.418 24.908 -35.440 1.00 60.91 216 ALA A CA 1
ATOM 1758 C C . ALA A 1 216 ? -3.127 24.815 -36.274 1.00 60.91 216 ALA A C 1
ATOM 1760 O O . ALA A 1 216 ? -3.087 25.292 -37.407 1.00 60.91 216 ALA A O 1
ATOM 1761 N N . GLY A 1 217 ? -2.093 24.134 -35.768 1.00 58.81 217 GLY A N 1
ATOM 1762 C CA . GLY A 1 217 ? -0.851 23.885 -36.505 1.00 58.81 217 GLY A CA 1
ATOM 1763 C C . GLY A 1 217 ? -1.021 22.944 -37.705 1.00 58.81 217 GLY A C 1
ATOM 1764 O O . GLY A 1 217 ? -0.331 23.099 -38.712 1.00 58.81 217 GLY A O 1
ATOM 1765 N N . SER A 1 218 ? -1.956 21.994 -37.634 1.00 57.72 218 SER A N 1
ATOM 1766 C CA . SER A 1 218 ? -2.291 21.092 -38.744 1.00 57.72 218 SER A CA 1
ATOM 1767 C C . SER A 1 218 ? -3.094 21.803 -39.837 1.00 57.72 218 SER A C 1
ATOM 1769 O O . SER A 1 218 ? -2.850 21.569 -41.019 1.00 57.72 218 SER A O 1
ATOM 1771 N N . LEU A 1 219 ? -3.978 22.733 -39.458 1.00 56.97 219 LEU A N 1
ATOM 1772 C CA . LEU A 1 219 ? -4.716 23.592 -40.388 1.00 56.97 219 LEU A CA 1
ATOM 1773 C C . LEU A 1 219 ? -3.806 24.625 -41.080 1.00 56.97 219 LEU A C 1
ATOM 1775 O O . LEU A 1 219 ? -3.932 24.839 -42.282 1.00 56.97 219 LEU A O 1
ATOM 1779 N N . LEU A 1 220 ? -2.827 25.198 -40.372 1.00 57.25 220 LEU A N 1
ATOM 1780 C CA . LEU A 1 220 ? -1.845 26.140 -40.940 1.00 57.25 220 LEU A CA 1
ATOM 1781 C C . LEU A 1 220 ? -0.810 25.486 -41.877 1.00 57.25 220 LEU A C 1
ATOM 1783 O O . LEU A 1 220 ? -0.164 26.187 -42.652 1.00 57.25 220 LEU A O 1
ATOM 1787 N N . LYS A 1 221 ? -0.661 24.154 -41.855 1.00 52.50 221 LYS A N 1
ATOM 1788 C CA . LYS A 1 221 ? 0.200 23.394 -42.787 1.00 52.50 221 LYS A CA 1
ATOM 1789 C C . LYS A 1 221 ? -0.505 22.963 -44.081 1.00 52.50 221 LYS A C 1
ATOM 1791 O O . LYS A 1 221 ? 0.158 22.453 -44.986 1.00 52.50 221 LYS A O 1
ATOM 1796 N N . LEU A 1 222 ? -1.819 23.167 -44.201 1.00 53.81 222 LEU A N 1
ATOM 1797 C CA . LEU A 1 222 ? -2.579 22.857 -45.417 1.00 53.81 222 LEU A CA 1
ATOM 1798 C C . LEU A 1 222 ? -2.212 23.712 -46.647 1.00 53.81 222 LEU A C 1
ATOM 1800 O O . LEU A 1 222 ? -2.100 23.117 -47.720 1.00 53.81 222 LEU A O 1
ATOM 1804 N N . PRO A 1 223 ? -1.941 25.033 -46.562 1.00 53.28 223 PRO A N 1
ATOM 1805 C CA . PRO A 1 223 ? -1.610 25.806 -47.763 1.00 53.28 223 PRO A CA 1
ATOM 1806 C C . PRO A 1 223 ? -0.257 25.417 -48.385 1.00 53.28 223 PRO A C 1
ATOM 1808 O O . PRO A 1 223 ? -0.113 25.476 -49.601 1.00 53.28 223 PRO A O 1
ATOM 1811 N N . GLY A 1 224 ? 0.708 24.923 -47.595 1.00 50.16 224 GLY A N 1
ATOM 1812 C CA . GLY A 1 224 ? 2.001 24.449 -48.115 1.00 50.16 224 GLY A CA 1
ATOM 1813 C C . GLY A 1 224 ? 1.956 23.061 -48.770 1.00 50.16 224 GLY A C 1
ATOM 1814 O O . GLY A 1 224 ? 2.808 22.736 -49.591 1.00 50.16 224 GLY A O 1
ATOM 1815 N N . ARG A 1 225 ? 0.954 22.230 -48.444 1.00 44.12 225 ARG A N 1
ATOM 1816 C CA . ARG A 1 225 ? 0.757 20.914 -49.085 1.00 44.12 225 ARG A CA 1
ATOM 1817 C C . ARG A 1 225 ? -0.049 20.982 -50.381 1.00 44.12 225 ARG A C 1
ATOM 1819 O O . ARG A 1 225 ? 0.068 20.072 -51.194 1.00 44.12 225 ARG A O 1
ATOM 1826 N N . LEU A 1 226 ? -0.819 22.049 -50.587 1.00 44.31 226 LEU A N 1
ATOM 1827 C CA . LEU A 1 226 ? -1.558 22.286 -51.831 1.00 44.31 226 LEU A CA 1
ATOM 1828 C C . LEU A 1 226 ? -0.668 22.832 -52.959 1.00 44.31 226 LEU A C 1
ATOM 1830 O O . LEU A 1 226 ? -0.950 22.557 -54.118 1.00 44.31 226 LEU A O 1
ATOM 1834 N N . GLN A 1 227 ? 0.446 23.498 -52.637 1.00 44.78 227 GLN A N 1
ATOM 1835 C CA . GLN A 1 227 ? 1.409 23.989 -53.636 1.00 44.78 227 GLN A CA 1
ATOM 1836 C C . GLN A 1 227 ? 2.267 22.871 -54.262 1.00 44.78 227 GLN A C 1
ATOM 1838 O O . GLN A 1 227 ? 2.715 22.992 -55.394 1.00 44.78 227 GLN A O 1
ATOM 1843 N N . ILE A 1 228 ? 2.449 21.746 -53.559 1.00 44.09 228 ILE A N 1
ATOM 1844 C CA . ILE A 1 228 ? 3.160 20.557 -54.075 1.00 44.09 228 ILE A CA 1
ATOM 1845 C C . ILE A 1 228 ? 2.229 19.684 -54.944 1.00 44.09 228 ILE A C 1
ATOM 1847 O O . ILE A 1 228 ? 2.686 18.811 -55.675 1.00 44.09 228 ILE A O 1
ATOM 1851 N N . LEU A 1 229 ? 0.912 19.919 -54.891 1.00 41.72 229 LEU A N 1
ATOM 1852 C CA . LEU A 1 229 ? -0.079 19.192 -55.694 1.00 41.72 229 LEU A CA 1
ATOM 1853 C C . LEU A 1 229 ? -0.391 19.868 -57.036 1.00 41.72 229 LEU A C 1
ATOM 1855 O O . LEU A 1 229 ? -1.011 19.233 -57.885 1.00 41.72 229 LEU A O 1
ATOM 1859 N N . THR A 1 230 ? 0.050 21.112 -57.249 1.00 49.34 230 THR A N 1
ATOM 1860 C CA . THR A 1 230 ? -0.118 21.827 -58.526 1.00 49.34 230 THR A CA 1
ATOM 1861 C C . THR A 1 230 ? 1.032 21.612 -59.511 1.00 49.34 230 THR A C 1
ATOM 1863 O O . THR A 1 230 ? 0.800 21.718 -60.711 1.00 49.34 230 THR A O 1
ATOM 1866 N N . ASP A 1 231 ? 2.217 21.200 -59.049 1.00 44.38 231 ASP A N 1
ATOM 1867 C CA . ASP A 1 231 ? 3.363 20.921 -59.923 1.00 44.38 231 ASP A CA 1
ATOM 1868 C C . ASP A 1 231 ? 3.615 19.410 -60.052 1.00 44.38 231 ASP A C 1
ATOM 1870 O O . ASP A 1 231 ? 4.374 18.808 -59.298 1.00 44.38 231 ASP A O 1
ATOM 1874 N N . GLY A 1 232 ? 2.933 18.781 -61.015 1.00 50.72 232 GLY A N 1
ATOM 1875 C CA . GLY A 1 232 ? 3.466 1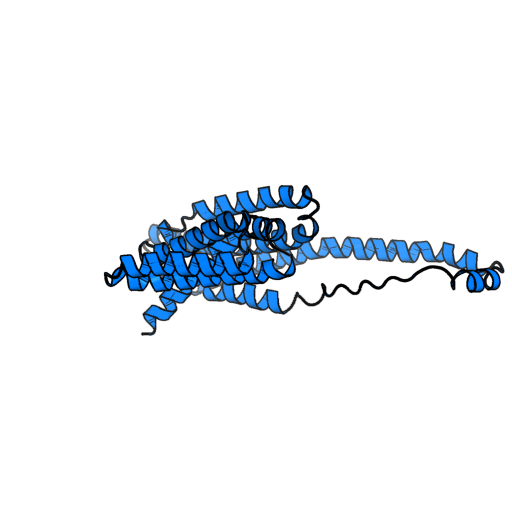7.737 -61.913 1.00 50.72 232 GLY A CA 1
ATOM 1876 C C . GLY A 1 232 ? 4.262 16.522 -61.390 1.00 50.72 232 GLY A C 1
ATOM 1877 O O . GLY A 1 232 ? 4.874 15.842 -62.207 1.00 50.72 232 GLY A O 1
ATOM 1878 N N . GLY A 1 233 ? 4.294 16.202 -60.093 1.00 50.16 233 GLY A N 1
ATOM 1879 C CA . GLY A 1 233 ? 5.205 15.187 -59.525 1.00 50.16 233 GLY A CA 1
ATOM 1880 C C . GLY A 1 233 ? 4.591 13.831 -59.145 1.00 50.16 233 GLY A C 1
ATOM 1881 O O . GLY A 1 233 ? 5.283 12.979 -58.585 1.00 50.16 233 GLY A O 1
ATOM 1882 N N . PHE A 1 234 ? 3.299 13.605 -59.402 1.00 48.47 234 PHE A N 1
ATOM 1883 C CA . PHE A 1 234 ? 2.548 12.491 -58.798 1.00 48.47 234 PHE A CA 1
ATOM 1884 C C . PHE A 1 234 ? 2.983 11.089 -59.273 1.00 48.47 234 PHE A C 1
ATOM 1886 O O . PHE A 1 234 ? 2.884 10.124 -58.517 1.00 48.47 234 PHE A O 1
ATOM 1893 N N . LEU A 1 235 ? 3.544 10.959 -60.480 1.00 41.81 235 LEU A N 1
ATOM 1894 C CA . LEU A 1 235 ? 3.965 9.655 -61.013 1.00 41.81 235 LEU A CA 1
ATOM 1895 C C . LEU A 1 235 ? 5.368 9.211 -60.561 1.00 41.81 235 LEU A C 1
ATOM 1897 O O . LEU A 1 235 ? 5.655 8.016 -60.577 1.00 41.81 235 LEU A O 1
ATOM 1901 N N . ALA A 1 236 ? 6.218 10.120 -60.071 1.00 42.56 236 ALA A N 1
ATOM 1902 C CA . ALA A 1 236 ? 7.561 9.766 -59.594 1.00 42.56 236 ALA A CA 1
ATOM 1903 C C . ALA A 1 236 ? 7.573 9.213 -58.150 1.00 42.56 236 ALA A C 1
ATOM 1905 O O . ALA A 1 236 ? 8.502 8.509 -57.757 1.00 42.56 236 ALA A O 1
ATOM 1906 N N . GLY A 1 237 ? 6.536 9.499 -57.350 1.00 43.28 237 GLY A N 1
ATOM 1907 C CA . GLY A 1 237 ? 6.45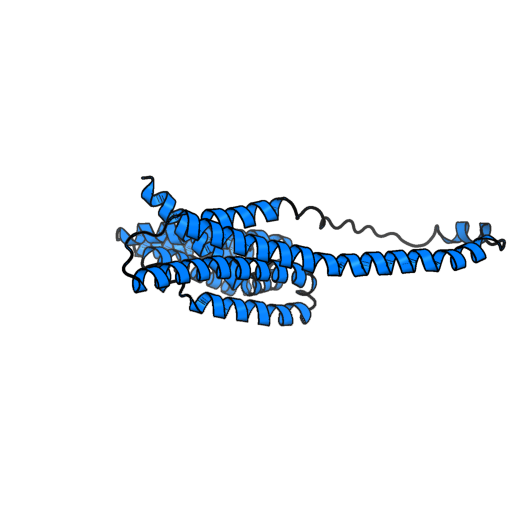7 9.096 -55.938 1.00 43.28 237 GLY A CA 1
ATOM 1908 C C . GLY A 1 237 ? 5.858 7.709 -55.686 1.00 43.28 237 GLY A C 1
ATOM 1909 O O . GLY A 1 237 ? 6.145 7.100 -54.656 1.00 43.28 237 GLY A O 1
ATOM 1910 N N . ILE A 1 238 ? 5.050 7.188 -56.617 1.00 44.41 238 ILE A N 1
ATOM 1911 C CA . ILE A 1 238 ? 4.346 5.906 -56.438 1.00 44.41 238 ILE A CA 1
ATOM 1912 C C . ILE A 1 238 ? 5.302 4.715 -56.608 1.00 44.41 238 ILE A C 1
ATOM 1914 O O . ILE A 1 238 ? 5.184 3.734 -55.881 1.00 44.41 238 ILE A O 1
ATOM 1918 N N . ILE A 1 239 ? 6.315 4.821 -57.474 1.00 38.59 239 ILE A N 1
ATOM 1919 C CA . ILE A 1 239 ? 7.269 3.723 -57.711 1.00 38.59 239 ILE A CA 1
ATOM 1920 C C . ILE A 1 239 ? 8.299 3.596 -56.571 1.00 38.59 239 ILE A C 1
ATOM 1922 O O . ILE A 1 239 ? 8.792 2.503 -56.304 1.00 38.59 239 ILE A O 1
ATOM 1926 N N . ARG A 1 240 ? 8.577 4.671 -55.817 1.00 42.03 240 ARG A N 1
ATOM 1927 C CA . ARG A 1 240 ? 9.588 4.656 -54.741 1.00 42.03 240 ARG A CA 1
ATOM 1928 C C . ARG A 1 240 ? 9.066 4.175 -53.380 1.00 42.03 240 ARG A C 1
ATOM 1930 O O . ARG A 1 240 ? 9.864 3.895 -52.496 1.00 42.03 240 ARG A O 1
ATOM 1937 N N . ARG A 1 241 ? 7.746 4.067 -53.189 1.00 41.72 241 ARG A N 1
ATOM 1938 C CA . ARG A 1 241 ? 7.143 3.739 -51.881 1.00 41.72 241 ARG A CA 1
ATOM 1939 C C . ARG A 1 241 ? 6.959 2.243 -51.613 1.00 41.72 241 ARG A C 1
ATOM 1941 O O . ARG A 1 241 ? 6.598 1.883 -50.500 1.00 41.72 241 ARG A O 1
ATOM 1948 N N . ASN A 1 242 ? 7.222 1.391 -52.602 1.00 37.41 242 ASN A N 1
ATOM 1949 C CA . ASN A 1 242 ? 7.049 -0.060 -52.489 1.00 37.41 242 ASN A CA 1
ATOM 1950 C C . ASN A 1 242 ? 8.272 -0.813 -51.935 1.00 37.41 242 ASN A C 1
ATOM 1952 O O . ASN A 1 242 ? 8.227 -2.038 -51.918 1.00 37.41 242 ASN A O 1
ATOM 1956 N N . PHE A 1 243 ? 9.345 -0.135 -51.500 1.00 42.00 243 PHE A N 1
ATOM 1957 C CA . PHE A 1 243 ? 10.599 -0.832 -51.177 1.00 42.00 243 PHE A CA 1
ATOM 1958 C C . PHE A 1 243 ? 11.124 -0.764 -49.739 1.00 42.00 243 PHE A C 1
ATOM 1960 O O . PHE A 1 243 ? 12.012 -1.548 -49.439 1.00 42.00 243 PHE A O 1
ATOM 1967 N N . ASP A 1 244 ? 10.564 0.025 -48.817 1.00 34.47 244 ASP A N 1
ATOM 1968 C CA . ASP A 1 244 ? 11.134 0.104 -47.460 1.00 34.47 244 ASP A CA 1
ATOM 1969 C C . ASP A 1 244 ? 10.084 -0.054 -46.345 1.00 34.47 244 ASP A C 1
ATOM 1971 O O . ASP A 1 244 ? 9.414 0.895 -45.946 1.00 34.47 244 ASP A O 1
ATOM 1975 N N . GLY A 1 245 ? 9.983 -1.290 -45.841 1.00 31.91 245 GLY A N 1
ATOM 1976 C CA . GLY A 1 245 ? 10.003 -1.595 -44.403 1.00 31.91 245 GLY A CA 1
ATOM 1977 C C . GLY A 1 245 ? 8.770 -1.280 -43.547 1.00 31.91 245 GLY A C 1
ATOM 1978 O O . GLY A 1 245 ? 8.651 -0.198 -42.979 1.00 31.91 245 GLY A O 1
ATOM 1979 N N . LEU A 1 246 ? 7.936 -2.299 -43.314 1.00 37.84 246 LEU A N 1
ATOM 1980 C CA . LEU A 1 246 ? 7.149 -2.431 -42.077 1.00 37.84 246 LEU A CA 1
ATOM 1981 C C . LEU A 1 246 ? 8.096 -2.661 -40.878 1.00 37.84 246 LEU A C 1
ATOM 1983 O O . LEU A 1 246 ? 9.127 -3.318 -41.034 1.00 37.84 246 LEU A O 1
ATOM 1987 N N . PRO A 1 247 ? 7.717 -2.205 -39.671 1.00 40.38 247 PRO A N 1
ATOM 1988 C CA . PRO A 1 247 ? 7.238 -3.206 -38.722 1.00 40.38 247 PRO A CA 1
ATOM 1989 C C . PRO A 1 247 ? 5.945 -2.818 -37.996 1.00 40.38 247 PRO A C 1
ATOM 1991 O O . PRO A 1 247 ? 5.678 -1.656 -37.687 1.00 40.38 247 PRO A O 1
ATOM 1994 N N . GLU A 1 248 ? 5.165 -3.863 -37.724 1.00 45.19 248 GLU A N 1
ATOM 1995 C CA . GLU A 1 248 ? 4.088 -3.926 -36.742 1.00 45.19 248 GLU A CA 1
ATOM 1996 C C . GLU A 1 248 ? 4.594 -3.549 -35.340 1.00 45.19 248 GLU A C 1
ATOM 1998 O O . GLU A 1 248 ? 5.542 -4.149 -34.840 1.00 45.19 248 GLU A O 1
ATOM 2003 N N . ASP A 1 249 ? 3.900 -2.629 -34.669 1.00 30.34 249 ASP A N 1
ATOM 2004 C CA . ASP A 1 249 ? 3.817 -2.627 -33.205 1.00 30.34 249 ASP A CA 1
ATOM 2005 C C . ASP A 1 249 ? 2.395 -2.232 -32.784 1.00 30.34 249 ASP A C 1
ATOM 2007 O O . ASP A 1 249 ? 2.026 -1.062 -32.652 1.00 30.34 249 ASP A O 1
ATOM 2011 N N . THR A 1 250 ? 1.549 -3.248 -32.642 1.00 40.22 250 THR A N 1
ATOM 2012 C CA . THR A 1 250 ? 0.261 -3.154 -31.961 1.00 40.22 250 THR A CA 1
ATOM 2013 C C . THR A 1 250 ? 0.469 -3.403 -30.467 1.00 40.22 250 THR A C 1
ATOM 2015 O O . THR A 1 250 ? 0.358 -4.537 -30.002 1.00 40.22 250 THR A O 1
ATOM 2018 N N . SER A 1 251 ? 0.728 -2.344 -29.697 1.00 33.22 251 SER A N 1
ATOM 2019 C CA . SER A 1 251 ? 0.736 -2.409 -28.230 1.00 33.22 251 SER A CA 1
ATOM 2020 C C . SER A 1 251 ? -0.680 -2.211 -27.647 1.00 33.22 251 SER A C 1
ATOM 2022 O O . SER A 1 251 ? -1.335 -1.199 -27.929 1.00 33.22 251 SER A O 1
ATOM 2024 N N . PRO A 1 252 ? -1.198 -3.137 -26.814 1.00 36.59 252 PRO A N 1
ATOM 2025 C CA . PRO A 1 252 ? -2.559 -3.096 -26.280 1.00 36.59 252 PRO A CA 1
ATOM 2026 C C . PRO A 1 252 ? -2.633 -2.243 -25.000 1.00 36.59 252 PRO A C 1
ATOM 2028 O O . PRO A 1 252 ? -2.900 -2.753 -23.915 1.00 36.59 252 PRO A O 1
ATOM 2031 N N . ALA A 1 253 ? -2.398 -0.931 -25.087 1.00 36.91 253 ALA A N 1
ATOM 2032 C CA . ALA A 1 253 ? -2.335 -0.059 -23.900 1.00 36.91 253 ALA A CA 1
ATOM 2033 C C . ALA A 1 253 ? -3.564 0.851 -23.671 1.00 36.91 253 ALA A C 1
ATOM 2035 O O . ALA A 1 253 ? -3.570 1.650 -22.737 1.00 36.91 253 ALA A O 1
ATOM 2036 N N . VAL A 1 254 ? -4.631 0.759 -24.478 1.00 41.16 254 VAL A N 1
ATOM 2037 C CA . VAL A 1 254 ? -5.665 1.825 -24.521 1.00 41.16 254 VAL A CA 1
ATOM 2038 C C . VAL A 1 254 ? -7.025 1.448 -23.895 1.00 41.16 254 VAL A C 1
ATOM 2040 O O . VAL A 1 254 ? -7.921 2.284 -23.806 1.00 41.16 254 VAL A O 1
ATOM 2043 N N . HIS A 1 255 ? -7.195 0.249 -23.327 1.00 38.75 255 HIS A N 1
ATOM 2044 C CA . HIS A 1 255 ? -8.488 -0.177 -22.748 1.00 38.75 255 HIS A CA 1
ATOM 2045 C C . HIS A 1 255 ? -8.588 -0.195 -21.207 1.00 38.75 255 HIS A C 1
ATOM 2047 O O . HIS A 1 255 ? -9.496 -0.814 -20.655 1.00 38.75 255 HIS A O 1
ATOM 2053 N N . PHE A 1 256 ? -7.743 0.548 -20.482 1.00 45.22 256 PHE A N 1
ATOM 2054 C CA . PHE A 1 256 ? -7.749 0.557 -19.006 1.00 45.22 256 PHE A CA 1
ATOM 2055 C C . PHE A 1 256 ? -8.643 1.570 -18.236 1.00 45.22 256 PHE A C 1
ATOM 2057 O O . PHE A 1 256 ? -8.731 1.422 -17.013 1.00 45.22 256 PHE A O 1
ATOM 2064 N N . PRO A 1 257 ? -9.379 2.544 -18.823 1.00 45.59 257 PRO A N 1
ATOM 2065 C CA . PRO A 1 257 ? -10.073 3.546 -18.000 1.00 45.59 257 PRO A CA 1
ATOM 2066 C C . PRO A 1 257 ? -11.384 3.068 -17.341 1.00 45.59 257 PRO A C 1
ATOM 2068 O O . PRO A 1 257 ? -11.929 3.780 -16.502 1.00 45.59 257 PRO A O 1
ATOM 2071 N N . LYS A 1 258 ? -11.918 1.880 -17.671 1.00 36.22 258 LYS A N 1
ATOM 2072 C CA . LYS A 1 258 ? -13.224 1.426 -17.138 1.00 36.22 258 LYS A CA 1
ATOM 2073 C C . LYS A 1 258 ? -13.131 0.555 -15.879 1.00 36.22 258 LYS A C 1
ATOM 2075 O O . LYS A 1 258 ? -13.929 0.743 -14.967 1.00 36.22 258 LYS A O 1
ATOM 2080 N N . ILE A 1 259 ? -12.151 -0.346 -15.787 1.00 41.75 259 ILE A N 1
ATOM 2081 C CA . ILE A 1 259 ? -11.991 -1.247 -14.626 1.00 41.75 259 ILE A CA 1
ATOM 2082 C C . ILE A 1 259 ? -11.340 -0.506 -13.442 1.00 41.75 259 ILE A C 1
ATOM 2084 O O . ILE A 1 259 ? -11.713 -0.713 -12.288 1.00 41.75 259 ILE A O 1
ATOM 2088 N N . PHE A 1 260 ? -10.436 0.435 -13.735 1.00 45.16 260 PHE A N 1
ATOM 2089 C CA . PHE A 1 260 ? -9.728 1.244 -12.741 1.00 45.16 260 PHE A CA 1
ATOM 2090 C C . PHE A 1 260 ? -10.660 2.157 -11.923 1.00 45.16 260 PHE A C 1
ATOM 2092 O O . PHE A 1 260 ? -10.542 2.232 -10.700 1.00 45.16 260 PHE A O 1
ATOM 2099 N N . ASN A 1 261 ? -11.655 2.772 -12.574 1.00 40.03 261 ASN A N 1
ATOM 2100 C CA . ASN A 1 261 ? -12.645 3.611 -11.893 1.00 40.03 261 ASN A CA 1
ATOM 2101 C C . ASN A 1 261 ? -13.490 2.817 -10.888 1.00 40.03 261 ASN A C 1
ATOM 2103 O O . ASN A 1 261 ? -13.790 3.324 -9.812 1.00 40.03 261 ASN A O 1
ATOM 2107 N N . ILE A 1 262 ? -13.828 1.559 -11.189 1.00 44.34 262 ILE A N 1
ATOM 2108 C CA . ILE A 1 262 ? -14.642 0.726 -10.294 1.00 44.34 262 ILE A CA 1
ATOM 2109 C C . ILE A 1 262 ? -13.848 0.356 -9.037 1.00 44.34 262 ILE A C 1
ATOM 2111 O O . ILE A 1 262 ? -14.395 0.435 -7.941 1.00 44.34 262 ILE A O 1
ATOM 2115 N N . ILE A 1 263 ? -12.558 0.027 -9.152 1.00 45.56 263 ILE A N 1
ATOM 2116 C CA . ILE A 1 263 ? -11.725 -0.351 -7.997 1.00 45.56 263 ILE A CA 1
ATOM 2117 C C . ILE A 1 263 ? -11.468 0.855 -7.084 1.00 45.56 263 ILE A C 1
ATOM 2119 O O . ILE A 1 263 ? -11.627 0.739 -5.871 1.00 45.56 263 ILE A O 1
ATOM 2123 N N . VAL A 1 264 ? -11.150 2.026 -7.646 1.00 44.25 264 VAL A N 1
ATOM 2124 C CA . VAL A 1 264 ? -10.927 3.255 -6.863 1.00 44.25 264 VAL A CA 1
ATOM 2125 C C . VAL A 1 264 ? -12.208 3.698 -6.149 1.00 44.25 264 VAL A C 1
ATOM 2127 O O . VAL A 1 264 ? -12.168 3.983 -4.954 1.00 44.25 264 VAL A O 1
ATOM 2130 N N . ILE A 1 265 ? -13.359 3.673 -6.831 1.00 43.44 265 ILE A N 1
ATOM 2131 C CA . ILE A 1 265 ? -14.660 3.962 -6.208 1.00 43.44 265 ILE A CA 1
ATOM 2132 C C . ILE A 1 265 ? -14.975 2.932 -5.115 1.00 43.44 265 ILE A C 1
ATOM 2134 O O . ILE A 1 265 ? -15.408 3.308 -4.031 1.00 43.44 265 ILE A O 1
ATOM 2138 N N . THR A 1 266 ? -14.691 1.647 -5.345 1.00 42.56 266 THR A N 1
ATOM 2139 C CA . THR A 1 266 ? -14.935 0.580 -4.361 1.00 42.56 266 THR A CA 1
ATOM 2140 C C . THR A 1 266 ? -14.064 0.740 -3.110 1.00 42.56 266 THR A C 1
ATOM 2142 O O . THR A 1 266 ? -14.572 0.603 -2.002 1.00 42.56 266 THR A O 1
ATOM 2145 N N . ILE A 1 267 ? -12.783 1.101 -3.245 1.00 44.16 267 ILE A N 1
ATOM 2146 C CA . ILE A 1 267 ? -11.891 1.353 -2.097 1.00 44.16 267 ILE A CA 1
ATOM 2147 C C . ILE A 1 267 ? -12.350 2.587 -1.310 1.00 44.16 267 ILE A C 1
ATOM 2149 O O . ILE A 1 267 ? -12.400 2.544 -0.081 1.00 44.16 267 ILE A O 1
ATOM 2153 N N . ILE A 1 268 ? -12.761 3.656 -2.001 1.00 45.28 268 ILE A N 1
ATOM 2154 C CA . ILE A 1 268 ? -13.316 4.860 -1.366 1.00 45.28 268 ILE A CA 1
ATOM 2155 C C . ILE A 1 268 ? -14.634 4.542 -0.636 1.00 45.28 268 ILE A C 1
ATOM 2157 O O . ILE A 1 268 ? -14.847 5.037 0.468 1.00 45.28 268 ILE A O 1
ATOM 2161 N N . CYS A 1 269 ? -15.491 3.689 -1.205 1.00 38.16 269 CYS A N 1
ATOM 2162 C CA . CYS A 1 269 ? -16.769 3.292 -0.609 1.00 38.16 269 CYS A CA 1
ATOM 2163 C C . CYS A 1 269 ? -16.650 2.271 0.534 1.00 38.16 269 CYS A C 1
ATOM 2165 O O . CYS A 1 269 ? -17.534 2.229 1.379 1.00 38.16 269 CYS A O 1
ATOM 2167 N N . ILE A 1 270 ? -15.609 1.432 0.569 1.00 40.84 270 ILE A N 1
ATOM 2168 C CA . ILE A 1 270 ? -15.410 0.442 1.646 1.00 40.84 270 ILE A CA 1
ATOM 2169 C C . ILE A 1 270 ? -14.660 1.057 2.839 1.00 40.84 270 ILE A C 1
ATOM 2171 O O . ILE A 1 270 ? -14.875 0.647 3.982 1.00 40.84 270 ILE A O 1
ATOM 2175 N N . ALA A 1 271 ? -13.792 2.044 2.600 1.00 39.06 271 ALA A N 1
ATOM 2176 C CA . ALA A 1 271 ? -13.031 2.710 3.655 1.00 39.06 271 ALA A CA 1
ATOM 2177 C C . ALA A 1 271 ? -13.849 3.733 4.482 1.00 39.06 271 ALA A C 1
ATOM 2179 O O . ALA A 1 271 ? -13.381 4.136 5.551 1.00 39.06 271 ALA A O 1
ATOM 2180 N N . PHE A 1 272 ? -15.046 4.149 4.035 1.00 37.97 272 PHE A N 1
ATOM 2181 C CA . PHE A 1 272 ? -15.809 5.280 4.603 1.00 37.97 272 PHE A CA 1
ATOM 2182 C C . PHE A 1 272 ? -17.330 5.127 4.598 1.00 37.97 272 PHE A C 1
ATOM 2184 O O . PHE A 1 272 ? -17.974 6.059 5.156 1.00 37.97 272 PHE A O 1
#

Secondary structure (DSSP, 8-state):
-HHHHHHHHHHHHHHHHHHHHTHHHHHHHHHHHS-GGGHHHHHHHHHHHHHHHHHHHHHHHTT-HHHHHHHHHHHHHHHHHHHH-SSHHHHHHHHHHHHHHHHHHHHHHS-HHHHS-THHHHHHHHHHHHHHHHHHHSTTTGGGHHHHHHHHHHHHHHHHHHHHHHHHHHHHHHHT-S---HHHHHHHHHHHHHHHHHHHHHHHHHHHHHHHHHHHHHHHTHHHHHSTTTSS-HHHHHTGGGSS---------S--HHHHHHHHHHHHHHH-